Protein AF-A0A353QV96-F1 (afdb_monomer)

Sequence (271 aa):
MVYSSGRTLKQVLPLIEDRTIVMPDFYVGNNGIDMYKNVGGKLEETKSWSDKLAEKFHKDKVRNFMADIAKSNMFDNQEYQKIAKTTTIPEGQQEFRGSKITEYEVNGSPLNIYFMMAPGLFEKTKPVIEEKLKENNIEAEVKFQNYNKKSLEIETLNKYFSPQIAQDMSNHALPRLNKDGSIDIAIITAKTDKGTATEYIRKELGIDKKEVFAAGDAENDLSHTNKGYLFGLMANATEGLKKSLGKLIHSPNIFHPSKPGVDGIYEIIEP

Mean predicted aligned error: 5.0 Å

Secondary structure (DSSP, 8-state):
-EEE-SS-HHHHHHHHSSTTSPPPSEEEEGGGTEEEEEETTEEEE-HHHHHHHHTT--HHHHHHHHHHHHHTSBPPHHHHHHHTTS----GGGGGGTTBSEEE--SS--TTEEEEEE-TTHHHHHHHHHHHHHHHTT--EEEEEEEEPGGGGSHHHHTTTS-HHHHHHHHHHHGGG--TTS-EEEEEEEES--HHHHHHHHHHHTT--GGG-EEEE-SGGGGGGGGGT-EEEE-TT--HHHHHHHGGGGGSTTEE--SS-HHHHHHHHH--

Nearest PDB structures (foldseek):
  1tj5-assembly1_A  TM=6.898E-01  e=3.216E-12  Synechocystis sp. PCC 6803
  1nf2-assembly1_A  TM=5.600E-01  e=9.039E-07  Thermotoga maritima
  1kyt-assembly1_A  TM=5.662E-01  e=9.395E-06  Thermoplasma acidophilum
  3fzq-assembly2_B  TM=4.631E-01  e=4.854E-06  Clostridioides difficile 630
  3mpo-assembly2_B  TM=5.036E-01  e=1.931E-05  Levilactobacillus brevis ATCC 367

pLDDT: mean 91.43, std 8.0, range [56.88, 98.38]

Foldseek 3Di:
DEAADLADCVVCVVVCVPVVHDDDQKYQYNFRQWIFGDDPNDTHTPVVSLVVLCVQAPPVLLLVVVLVVQVVAFDDPVLLVVLVVLADDDPVFVSNRRGQKGWDDDPDRSFKTKIWGAPPVVVVCVVVSVVSCVVVSHQKDKDKDKAAQVCLPLVNVVVPDPSVSSSNSNSVNVSRADPRNIIMMIMIGRDDGSLRNVVVVCVVVVHDQARDEEEDQEPSSLSNVVNVHQYEHFQNHDPHNVVVCPVVCPPPSYHYAPHGDPVSVCVVVPD

Solvent-accessible surface area (backbone atoms only — not comparable to full-atom values): 14860 Å² total; per-residue (Å²): 100,72,47,76,36,73,49,48,63,84,76,42,46,71,60,46,70,39,83,88,40,81,79,46,51,28,42,29,17,53,35,24,68,41,47,24,37,47,58,96,90,39,79,41,76,40,59,74,58,50,53,60,47,43,76,38,23,53,53,68,61,54,51,52,55,49,33,54,56,17,66,77,37,54,49,52,74,74,59,33,65,70,43,63,81,58,50,88,75,57,87,94,47,60,67,29,66,61,27,43,30,34,79,53,78,87,84,74,55,75,52,51,49,36,30,44,29,24,72,80,46,58,80,70,42,50,63,55,52,55,47,52,32,57,78,68,67,36,47,59,41,82,46,76,47,77,41,51,39,68,65,55,34,56,77,55,28,45,77,81,37,56,66,69,56,21,52,51,52,37,38,66,42,61,83,20,42,33,98,84,46,22,36,42,32,43,37,44,28,42,61,64,32,37,27,58,43,51,52,49,53,35,58,78,69,70,55,57,53,85,77,37,77,47,76,39,41,46,59,72,46,55,46,37,61,79,70,60,31,34,29,37,45,28,52,70,37,37,69,65,29,55,59,71,42,50,77,54,61,77,35,95,49,42,42,75,34,90,36,45,68,70,60,16,52,46,48,66,78,63,111

Radius of gyration: 21.18 Å; Cα contacts (8 Å, |Δi|>4): 448; chains: 1; bounding box: 50×41×61 Å

Structure (mmCIF, N/CA/C/O backbone):
data_AF-A0A353QV96-F1
#
_entry.id   AF-A0A353QV96-F1
#
loop_
_atom_site.group_PDB
_atom_site.id
_atom_site.type_symbol
_atom_site.label_atom_id
_atom_site.label_alt_id
_atom_site.label_comp_id
_atom_site.label_asym_id
_atom_site.label_entity_id
_atom_site.label_seq_id
_atom_site.pdbx_PDB_ins_code
_atom_site.Cartn_x
_atom_site.Cartn_y
_atom_site.Cartn_z
_atom_site.occupancy
_atom_site.B_iso_or_equiv
_atom_site.auth_seq_id
_atom_site.auth_comp_id
_atom_site.auth_asym_id
_atom_site.auth_atom_id
_atom_site.pdbx_PDB_model_num
ATOM 1 N N . MET A 1 1 ? -18.399 -2.874 13.073 1.00 93.62 1 MET A N 1
ATOM 2 C CA . MET A 1 1 ? -17.148 -3.662 13.063 1.00 93.62 1 MET A CA 1
ATOM 3 C C . MET A 1 1 ? -16.350 -3.367 11.798 1.00 93.62 1 MET A C 1
ATOM 5 O O . MET A 1 1 ? -16.924 -3.364 10.714 1.00 93.62 1 MET A O 1
ATOM 9 N N . VAL A 1 2 ? -15.041 -3.121 11.921 1.00 97.19 2 VAL A N 1
ATOM 10 C CA . VAL A 1 2 ? -14.145 -2.869 10.778 1.00 97.19 2 VAL A CA 1
ATOM 11 C C . VAL A 1 2 ? -13.015 -3.890 10.784 1.00 97.19 2 VAL A C 1
ATOM 13 O O . VAL A 1 2 ? -12.353 -4.059 11.804 1.00 97.19 2 VAL A O 1
ATOM 16 N N . TYR A 1 3 ? -12.766 -4.541 9.650 1.00 96.62 3 TYR A N 1
ATOM 17 C CA . TYR A 1 3 ? -11.565 -5.355 9.449 1.00 96.62 3 TYR A CA 1
ATOM 18 C C . TYR A 1 3 ? -10.523 -4.535 8.695 1.00 96.62 3 TYR A C 1
ATOM 20 O O . TYR A 1 3 ? -10.826 -3.992 7.638 1.00 96.62 3 TYR A O 1
ATOM 28 N N . SER A 1 4 ? -9.300 -4.440 9.223 1.00 96.44 4 SER A N 1
ATOM 29 C CA . SER A 1 4 ? -8.231 -3.615 8.647 1.00 96.44 4 SER A CA 1
ATOM 30 C C . SER A 1 4 ? -6.966 -4.435 8.413 1.00 96.44 4 SER A C 1
ATOM 32 O O . SER A 1 4 ? -6.370 -4.972 9.345 1.00 96.44 4 SER A O 1
ATOM 34 N N . SER A 1 5 ? -6.548 -4.572 7.154 1.00 94.25 5 SER A N 1
ATOM 35 C CA . SER A 1 5 ? -5.515 -5.526 6.746 1.00 94.25 5 SER A CA 1
ATOM 36 C C . SER A 1 5 ? -4.542 -4.953 5.718 1.00 94.25 5 SER A C 1
ATOM 38 O O . SER A 1 5 ? -4.861 -4.055 4.942 1.00 94.25 5 SER A O 1
ATOM 40 N N . GLY A 1 6 ? -3.335 -5.520 5.689 1.00 91.44 6 GLY A N 1
ATOM 41 C CA . GLY A 1 6 ? -2.390 -5.320 4.588 1.00 91.44 6 GLY A CA 1
ATOM 42 C C . GLY A 1 6 ? -2.710 -6.157 3.347 1.00 91.44 6 GLY A C 1
ATOM 43 O O . GLY A 1 6 ? -2.056 -5.986 2.326 1.00 91.44 6 GLY A O 1
ATOM 44 N N . ARG A 1 7 ? -3.683 -7.072 3.435 1.00 91.38 7 ARG A N 1
ATOM 45 C CA . ARG A 1 7 ? -4.126 -7.920 2.323 1.00 91.38 7 ARG A CA 1
ATOM 46 C C . ARG A 1 7 ? -5.089 -7.168 1.400 1.00 91.38 7 ARG A C 1
ATOM 48 O O . ARG A 1 7 ? -5.720 -6.196 1.806 1.00 91.38 7 ARG A O 1
ATOM 55 N N . THR A 1 8 ? -5.213 -7.661 0.174 1.00 90.81 8 THR A N 1
ATOM 56 C CA . THR A 1 8 ? -6.249 -7.247 -0.784 1.00 90.81 8 THR A CA 1
ATOM 57 C C . THR A 1 8 ? -7.592 -7.896 -0.446 1.00 90.81 8 THR A C 1
ATOM 59 O O . THR A 1 8 ? -7.632 -8.966 0.173 1.00 90.81 8 THR A O 1
ATOM 62 N N . LEU A 1 9 ? -8.693 -7.330 -0.955 1.00 91.62 9 LEU A N 1
ATOM 63 C CA . LEU A 1 9 ? -10.017 -7.949 -0.838 1.00 91.62 9 LEU A CA 1
ATOM 64 C C . LEU A 1 9 ? -10.033 -9.374 -1.419 1.00 91.62 9 LEU A C 1
ATOM 66 O O . LEU A 1 9 ? -10.543 -10.286 -0.778 1.00 91.62 9 LEU A O 1
ATOM 70 N N . LYS A 1 10 ? -9.389 -9.605 -2.573 1.00 88.50 10 LYS A N 1
ATOM 71 C CA . LYS A 1 10 ? -9.288 -10.934 -3.210 1.00 88.50 10 LYS A CA 1
ATOM 72 C C . LYS A 1 10 ? -8.658 -11.993 -2.296 1.00 88.50 10 LYS A C 1
ATOM 74 O O . LYS A 1 10 ? -9.063 -13.148 -2.335 1.00 88.50 10 LYS A O 1
ATOM 79 N N . GLN A 1 11 ? -7.665 -11.617 -1.491 1.00 88.06 11 GLN A N 1
ATOM 80 C CA . GLN A 1 11 ? -6.991 -12.538 -0.567 1.00 88.06 11 GLN A CA 1
ATOM 81 C C . GLN A 1 11 ? -7.815 -12.838 0.688 1.00 88.06 11 GLN A C 1
ATOM 83 O O . GLN A 1 11 ? -7.593 -13.863 1.327 1.00 88.06 11 GLN A O 1
ATOM 88 N N . VAL A 1 12 ? -8.709 -11.929 1.077 1.00 90.62 12 VAL A N 1
ATOM 89 C CA . VAL A 1 12 ? -9.479 -12.033 2.321 1.00 90.62 12 VAL A CA 1
ATOM 90 C C . VAL A 1 12 ? -10.891 -12.565 2.088 1.00 90.62 12 VAL A C 1
ATOM 92 O O . VAL A 1 12 ? -11.403 -13.256 2.961 1.00 90.62 12 VAL A O 1
ATOM 95 N N . LEU A 1 13 ? -11.487 -12.326 0.917 1.00 90.44 13 LEU A N 1
ATOM 96 C CA . LEU A 1 13 ? -12.821 -12.812 0.543 1.00 90.44 13 LEU A CA 1
ATOM 97 C C . LEU A 1 13 ? -13.037 -14.298 0.880 1.00 90.44 13 LEU A C 1
ATOM 99 O O . LEU A 1 13 ? -13.976 -14.570 1.621 1.00 90.44 13 LEU A O 1
ATOM 103 N N . PRO A 1 14 ? -12.152 -15.243 0.489 1.00 89.31 14 PRO A N 1
ATOM 104 C CA . PRO A 1 14 ? -12.353 -16.659 0.812 1.00 89.31 14 PRO A CA 1
ATOM 105 C C . PRO A 1 14 ? -12.378 -16.966 2.316 1.00 89.31 14 PRO A C 1
ATOM 107 O O . PRO A 1 14 ? -12.966 -17.958 2.723 1.00 89.31 14 PRO A O 1
ATOM 110 N N . LEU A 1 15 ? -11.727 -16.134 3.139 1.00 88.31 15 LEU A N 1
ATOM 111 C CA . LEU A 1 15 ? -11.697 -16.292 4.596 1.00 88.31 15 LEU A CA 1
ATOM 112 C C . LEU A 1 15 ? -12.967 -15.743 5.250 1.00 88.31 15 LEU A C 1
ATOM 114 O O . LEU A 1 15 ? -13.403 -16.280 6.256 1.00 88.31 15 LEU A O 1
ATOM 118 N N . ILE A 1 16 ? -13.543 -14.669 4.703 1.00 86.88 16 ILE A N 1
ATOM 119 C CA . ILE A 1 16 ? -14.782 -14.071 5.224 1.00 86.88 16 ILE A CA 1
ATOM 120 C C . ILE A 1 16 ? -16.017 -14.841 4.727 1.00 86.88 16 ILE A C 1
ATOM 122 O O . ILE A 1 16 ? -17.026 -14.910 5.422 1.00 86.88 16 ILE A O 1
ATOM 126 N N . GLU A 1 17 ? -15.959 -15.418 3.525 1.00 84.19 17 GLU A N 1
ATOM 127 C CA . GLU A 1 17 ? -17.037 -16.252 2.977 1.00 84.19 17 GLU A CA 1
ATOM 128 C C . GLU A 1 17 ? -17.151 -17.614 3.681 1.00 84.19 17 GLU A C 1
ATOM 130 O O . GLU A 1 17 ? -18.216 -18.242 3.646 1.00 84.19 17 GLU A O 1
ATOM 135 N N . ASP A 1 18 ? -16.090 -18.048 4.368 1.00 81.94 18 ASP A N 1
ATOM 136 C CA . ASP A 1 18 ? -16.181 -19.092 5.381 1.00 81.94 18 ASP A CA 1
ATOM 137 C C . ASP A 1 18 ? -17.067 -18.571 6.526 1.00 81.94 18 ASP A C 1
ATOM 139 O O . ASP A 1 18 ? -16.682 -17.697 7.303 1.00 81.94 18 ASP A O 1
ATOM 143 N N . ARG A 1 19 ? -18.298 -19.097 6.612 1.00 74.44 19 ARG A N 1
ATOM 144 C CA . ARG A 1 19 ? -19.380 -18.637 7.513 1.00 74.44 19 ARG A CA 1
ATOM 145 C C . ARG A 1 19 ? -19.059 -18.738 9.011 1.00 74.44 19 ARG A C 1
ATOM 147 O O . ARG A 1 19 ? -19.930 -18.486 9.841 1.00 74.44 19 ARG A O 1
ATOM 154 N N . THR A 1 20 ? -17.845 -19.137 9.361 1.00 84.25 20 THR A N 1
ATOM 155 C CA . THR A 1 20 ? -17.300 -19.089 10.716 1.00 84.25 20 THR A CA 1
ATOM 156 C C . THR A 1 20 ? -16.882 -17.676 11.135 1.00 84.25 20 THR A C 1
ATOM 158 O O . THR A 1 20 ? -16.781 -17.414 12.333 1.00 84.25 20 THR A O 1
ATOM 161 N N . ILE A 1 21 ? -16.689 -16.752 10.184 1.00 85.19 21 ILE A N 1
ATOM 162 C CA . ILE A 1 21 ? -16.315 -15.358 10.447 1.00 85.19 21 ILE A CA 1
ATOM 163 C C . ILE A 1 21 ? -17.495 -14.426 10.149 1.00 85.19 21 ILE A C 1
ATOM 165 O O . ILE A 1 21 ? -18.172 -14.532 9.128 1.00 85.19 21 ILE A O 1
ATOM 169 N N . VAL A 1 22 ? -17.744 -13.478 11.053 1.00 89.25 22 VAL A N 1
ATOM 170 C CA . VAL A 1 22 ? -18.783 -12.460 10.865 1.00 89.25 22 VAL A CA 1
ATOM 171 C C . VAL A 1 22 ? -18.339 -11.468 9.786 1.00 89.25 22 VAL A C 1
ATOM 173 O O . VAL A 1 22 ? -17.248 -10.905 9.852 1.00 89.25 22 VAL A O 1
ATOM 176 N N . MET A 1 23 ? -19.201 -11.207 8.802 1.00 92.88 23 MET A N 1
ATOM 177 C CA . MET A 1 23 ? -18.950 -10.184 7.784 1.00 92.88 23 MET A CA 1
ATOM 178 C C . MET A 1 23 ? -18.810 -8.801 8.452 1.00 92.88 23 MET A C 1
ATOM 180 O O . MET A 1 23 ? -19.709 -8.403 9.197 1.00 92.88 23 MET A O 1
ATOM 184 N N . PRO A 1 24 ? -17.728 -8.039 8.207 1.00 95.88 24 PRO A N 1
ATOM 185 C CA . PRO A 1 24 ? -17.579 -6.713 8.794 1.00 95.88 24 PRO A CA 1
ATOM 186 C C . PRO A 1 24 ? -18.521 -5.699 8.132 1.00 95.88 24 PRO A C 1
ATOM 188 O O . PRO A 1 24 ? -18.971 -5.901 7.006 1.00 95.88 24 PRO A O 1
ATOM 191 N N . ASP A 1 25 ? -18.778 -4.570 8.796 1.00 97.81 25 ASP A N 1
ATOM 192 C CA . ASP A 1 25 ? -19.492 -3.437 8.184 1.00 97.81 25 ASP A CA 1
ATOM 193 C C . ASP A 1 25 ? -18.601 -2.707 7.174 1.00 97.81 25 ASP A C 1
ATOM 195 O O . ASP A 1 25 ? -19.077 -2.186 6.166 1.00 97.81 25 ASP A O 1
ATOM 199 N N . PHE A 1 26 ? -17.292 -2.688 7.444 1.00 98.31 26 PHE A N 1
ATOM 200 C CA . PHE A 1 26 ? -16.278 -2.150 6.548 1.00 98.31 26 PHE A CA 1
ATOM 201 C C . PHE A 1 26 ? -15.046 -3.049 6.499 1.00 98.31 26 PHE A C 1
ATOM 203 O O . PHE A 1 26 ? -14.593 -3.574 7.519 1.00 98.31 26 PHE A O 1
ATOM 210 N N . TYR A 1 27 ? -14.448 -3.147 5.320 1.00 97.88 27 TYR A N 1
ATOM 211 C CA . TYR A 1 27 ? -13.137 -3.747 5.125 1.00 97.88 27 TYR A CA 1
ATOM 212 C C . TYR A 1 27 ? -12.165 -2.696 4.590 1.00 97.88 27 TYR A C 1
ATOM 214 O O . TYR A 1 27 ? -12.431 -2.040 3.586 1.00 97.88 27 TYR A O 1
ATOM 222 N N . VAL A 1 28 ? -11.036 -2.541 5.270 1.00 97.75 28 VAL A N 1
ATOM 223 C CA . VAL A 1 28 ? -9.919 -1.689 4.873 1.00 97.75 28 VAL A CA 1
ATOM 224 C C . VAL A 1 28 ? -8.785 -2.599 4.407 1.00 97.75 28 VAL A C 1
ATOM 226 O O . VAL A 1 28 ? -8.215 -3.352 5.200 1.00 97.75 28 VAL A O 1
ATOM 229 N N . GLY A 1 29 ? -8.482 -2.550 3.113 1.00 94.94 29 GLY A N 1
ATOM 230 C CA . GLY A 1 29 ? -7.471 -3.379 2.459 1.00 94.94 29 GLY A CA 1
ATOM 231 C C . GLY A 1 29 ? -6.188 -2.611 2.153 1.00 94.94 29 GLY A C 1
ATOM 232 O O . GLY A 1 29 ? -6.134 -1.382 2.254 1.00 94.94 29 GLY A O 1
ATOM 233 N N . ASN A 1 30 ? -5.139 -3.342 1.770 1.00 92.44 30 ASN A N 1
ATOM 234 C CA . ASN A 1 30 ? -3.873 -2.778 1.292 1.00 92.44 30 ASN A CA 1
ATOM 235 C C . ASN A 1 30 ? -3.299 -1.679 2.212 1.00 92.44 30 ASN A C 1
ATOM 237 O O . ASN A 1 30 ? -2.786 -0.662 1.753 1.00 92.44 30 ASN A O 1
ATOM 241 N N . ASN A 1 31 ? -3.382 -1.888 3.531 1.00 93.25 31 ASN A N 1
ATOM 242 C CA . ASN A 1 31 ? -2.938 -0.944 4.564 1.00 93.25 31 ASN A CA 1
ATOM 243 C C . ASN A 1 31 ? -3.617 0.437 4.499 1.00 93.25 31 ASN A C 1
ATOM 245 O O . ASN A 1 31 ? -2.987 1.436 4.827 1.00 93.25 31 ASN A O 1
ATOM 249 N N . GLY A 1 32 ? -4.891 0.506 4.114 1.00 95.38 32 GLY A N 1
ATOM 250 C CA . GLY A 1 32 ? -5.644 1.762 4.090 1.00 95.38 32 GLY A CA 1
ATOM 251 C C . GLY A 1 32 ? -5.862 2.347 2.703 1.00 95.38 32 GLY A C 1
ATOM 252 O O . GLY A 1 32 ? -6.534 3.368 2.599 1.00 95.38 32 GLY A O 1
ATOM 253 N N . ILE A 1 33 ? -5.314 1.737 1.651 1.00 94.94 33 ILE A N 1
ATOM 254 C CA . ILE A 1 33 ? -5.525 2.193 0.271 1.00 94.94 33 ILE A CA 1
ATOM 255 C C . ILE A 1 33 ? -6.957 1.897 -0.163 1.00 94.94 33 ILE A C 1
ATOM 257 O O . ILE A 1 33 ? -7.666 2.808 -0.582 1.00 94.94 33 ILE A O 1
ATOM 261 N N . ASP A 1 34 ? -7.401 0.654 0.022 1.00 94.94 34 ASP A N 1
ATOM 262 C CA . ASP A 1 34 ? -8.736 0.242 -0.396 1.00 94.94 34 ASP A CA 1
ATOM 263 C C . ASP A 1 34 ? -9.702 0.285 0.781 1.00 94.94 34 ASP A C 1
ATOM 265 O O . ASP A 1 34 ? -9.360 -0.074 1.913 1.00 94.94 34 ASP A O 1
ATOM 269 N N . MET A 1 35 ? -10.942 0.664 0.497 1.00 97.44 35 MET A N 1
ATOM 270 C CA . MET A 1 35 ? -12.020 0.644 1.470 1.00 97.44 35 MET A CA 1
ATOM 271 C C . MET A 1 35 ? -13.275 0.090 0.826 1.00 97.44 35 MET A C 1
ATOM 273 O O . MET A 1 35 ? -13.652 0.499 -0.269 1.00 97.44 35 MET A O 1
ATOM 277 N N . TYR A 1 36 ? -13.934 -0.806 1.546 1.00 97.38 36 TYR A N 1
ATOM 278 C CA . TYR A 1 36 ? -15.177 -1.420 1.130 1.00 97.38 36 TYR A CA 1
ATOM 279 C C . TYR A 1 36 ? -16.194 -1.329 2.256 1.00 97.38 36 TYR A C 1
ATOM 281 O O . TYR A 1 36 ? -15.845 -1.498 3.428 1.00 97.38 36 TYR A O 1
ATOM 289 N N . LYS A 1 37 ? -17.449 -1.090 1.898 1.00 97.94 37 LYS A N 1
ATOM 290 C CA . LYS A 1 37 ? -18.596 -1.078 2.798 1.00 97.94 37 LYS A CA 1
ATOM 291 C C . LYS A 1 37 ? -19.462 -2.299 2.527 1.00 97.94 37 LYS A C 1
ATOM 293 O O . LYS A 1 37 ? -19.696 -2.660 1.378 1.00 97.94 37 LYS A O 1
ATOM 298 N N . ASN A 1 38 ? -19.957 -2.922 3.583 1.00 96.75 38 ASN A N 1
ATOM 299 C CA . ASN A 1 38 ? -20.924 -3.998 3.476 1.00 96.75 38 ASN A CA 1
ATOM 300 C C . ASN A 1 38 ? -22.314 -3.435 3.156 1.00 96.75 38 ASN A C 1
ATOM 302 O O . ASN A 1 38 ? -22.894 -2.679 3.939 1.00 96.75 38 ASN A O 1
ATOM 306 N N . VAL A 1 39 ? -22.844 -3.819 1.999 1.00 96.69 39 VAL A N 1
ATOM 307 C CA . VAL A 1 39 ? -24.189 -3.496 1.530 1.00 96.69 39 VAL A CA 1
ATOM 308 C C . VAL A 1 39 ? -24.913 -4.815 1.281 1.00 96.69 39 VAL A C 1
ATOM 310 O O . VAL A 1 39 ? -24.644 -5.523 0.315 1.00 96.69 39 VAL A O 1
ATOM 313 N N . GLY A 1 40 ? -25.810 -5.190 2.197 1.00 93.44 40 GLY A N 1
ATOM 314 C CA . GLY A 1 40 ? -26.614 -6.409 2.056 1.00 93.44 40 GLY A CA 1
ATOM 315 C C . GLY A 1 40 ? -25.807 -7.715 2.067 1.00 93.44 40 GLY A C 1
ATOM 316 O O . GLY A 1 40 ? -26.186 -8.665 1.389 1.00 93.44 40 GLY A O 1
ATOM 317 N N . GLY A 1 41 ? -24.695 -7.771 2.806 1.00 91.75 41 GLY A N 1
ATOM 318 C CA . GLY A 1 41 ? -23.822 -8.947 2.897 1.00 91.75 41 GLY A CA 1
ATOM 319 C C . GLY A 1 41 ? -22.712 -8.991 1.846 1.00 91.75 41 GLY A C 1
ATOM 320 O O . GLY A 1 41 ? -21.974 -9.972 1.789 1.00 91.75 41 GLY A O 1
ATOM 321 N N . LYS A 1 42 ? -22.575 -7.947 1.021 1.00 93.38 42 LYS A N 1
ATOM 322 C CA . LYS A 1 42 ? -21.543 -7.836 -0.011 1.00 93.38 42 LYS A CA 1
ATOM 323 C C . LYS A 1 42 ? -20.658 -6.623 0.249 1.00 93.38 42 LYS A C 1
ATOM 325 O O . LYS A 1 42 ? -21.159 -5.537 0.513 1.00 93.38 42 LYS A O 1
ATOM 330 N N . LEU A 1 43 ? -19.343 -6.803 0.146 1.00 95.56 43 LEU A N 1
ATOM 331 C CA . LEU A 1 43 ? -18.378 -5.710 0.241 1.00 95.56 43 LEU A CA 1
ATOM 332 C C . LEU A 1 43 ? -18.297 -4.965 -1.099 1.00 95.56 43 LEU A C 1
ATOM 334 O O . LEU A 1 43 ? -17.854 -5.524 -2.103 1.00 95.56 43 LEU A O 1
ATOM 338 N N . GLU A 1 44 ? -18.728 -3.708 -1.101 1.00 95.94 44 GLU A N 1
ATOM 339 C CA . GLU A 1 44 ? -18.702 -2.799 -2.248 1.00 95.94 44 GLU A CA 1
ATOM 340 C C . GLU A 1 44 ? -17.692 -1.676 -2.012 1.00 95.94 44 GLU A C 1
ATOM 342 O O . GLU A 1 44 ? -17.536 -1.209 -0.888 1.00 95.94 44 GLU A O 1
ATOM 347 N N . GLU A 1 45 ? -16.979 -1.251 -3.054 1.00 95.50 45 GLU A N 1
ATOM 348 C CA . GLU A 1 45 ? -15.932 -0.231 -2.937 1.00 95.50 45 GLU A CA 1
ATOM 349 C C . GLU A 1 45 ? -16.500 1.130 -2.503 1.00 95.50 45 GLU A C 1
ATOM 351 O O . GLU A 1 45 ? -17.471 1.643 -3.065 1.00 95.50 45 GLU A O 1
ATOM 356 N N . THR A 1 46 ? -15.860 1.750 -1.513 1.00 96.50 46 THR A N 1
ATOM 357 C CA . THR A 1 46 ? -16.217 3.079 -1.016 1.00 96.50 46 THR A CA 1
ATOM 358 C C . 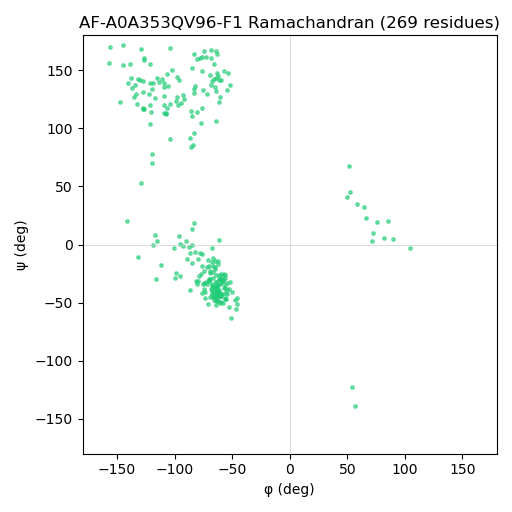THR A 1 46 ? -15.559 4.148 -1.886 1.00 96.50 46 THR A C 1
ATOM 360 O O . THR A 1 46 ? -14.490 4.664 -1.560 1.00 96.50 46 THR A O 1
ATOM 363 N N . LYS A 1 47 ? -16.217 4.523 -2.987 1.00 95.00 47 LYS A N 1
ATOM 364 C CA . LYS A 1 47 ? -15.675 5.492 -3.956 1.00 95.00 47 LYS A CA 1
ATOM 365 C C . LYS A 1 47 ? -15.294 6.852 -3.347 1.00 95.00 47 LYS A C 1
ATOM 367 O O . LYS A 1 47 ? -14.299 7.453 -3.735 1.00 95.00 47 LYS A O 1
ATOM 372 N N . SER A 1 48 ? -16.030 7.331 -2.345 1.00 96.50 48 SER A N 1
ATOM 373 C CA . SER A 1 48 ? -15.697 8.595 -1.669 1.00 96.50 48 SER A CA 1
ATOM 374 C C . SER A 1 48 ? -14.323 8.565 -0.986 1.00 96.50 48 SER A C 1
ATOM 376 O O . SER A 1 48 ? -13.656 9.595 -0.890 1.00 96.50 48 SER A O 1
ATOM 378 N N . TRP A 1 49 ? -13.870 7.390 -0.536 1.00 96.62 49 TRP A N 1
ATOM 379 C CA . TRP A 1 49 ? -12.534 7.211 0.021 1.00 96.62 49 TRP A CA 1
ATOM 380 C C . TRP A 1 49 ? -11.458 7.246 -1.067 1.00 96.62 49 TRP A C 1
ATOM 382 O O . TRP A 1 49 ? -10.459 7.951 -0.913 1.00 96.62 49 TRP A O 1
ATOM 392 N N . SER A 1 50 ? -11.671 6.536 -2.179 1.00 94.81 50 SER A N 1
ATOM 393 C CA . SER A 1 50 ? -10.718 6.537 -3.290 1.00 94.81 50 SER A CA 1
ATOM 394 C C . SER A 1 50 ? -10.584 7.919 -3.925 1.00 94.81 50 SER A C 1
ATOM 396 O O . SER A 1 50 ? -9.467 8.365 -4.179 1.00 94.81 50 SER A O 1
ATOM 398 N N . ASP A 1 51 ? -11.703 8.626 -4.108 1.00 95.31 51 ASP A N 1
ATOM 399 C CA . ASP A 1 51 ? -11.730 9.981 -4.661 1.00 95.31 51 ASP A CA 1
ATOM 400 C C . ASP A 1 51 ? -10.933 10.940 -3.763 1.00 95.31 51 ASP A C 1
ATOM 402 O O . ASP A 1 51 ? -10.067 11.671 -4.244 1.00 95.31 51 ASP A O 1
ATOM 406 N N . LYS A 1 52 ? -11.124 10.851 -2.440 1.00 95.94 52 LYS A N 1
ATOM 407 C CA . LYS A 1 52 ? -10.366 11.637 -1.459 1.00 95.94 52 LYS A CA 1
ATOM 408 C C . LYS A 1 52 ? -8.857 11.394 -1.539 1.00 95.94 52 LYS A C 1
ATOM 410 O O . LYS A 1 52 ? -8.078 12.337 -1.418 1.00 95.94 52 LYS A O 1
ATOM 415 N N . LEU A 1 53 ? -8.419 10.145 -1.699 1.00 96.44 53 LEU A N 1
ATOM 416 C CA . LEU A 1 53 ? -6.992 9.849 -1.856 1.00 96.44 53 LEU A CA 1
ATOM 417 C C . LEU A 1 53 ? -6.457 10.373 -3.202 1.00 96.44 53 LEU A C 1
ATOM 419 O O . LEU A 1 53 ? -5.354 10.922 -3.254 1.00 96.44 53 LEU A O 1
ATOM 423 N N . ALA A 1 54 ? -7.252 10.279 -4.270 1.00 95.12 54 ALA A N 1
ATOM 424 C CA . ALA A 1 54 ? -6.896 10.762 -5.603 1.00 95.12 54 ALA A CA 1
ATOM 425 C C . ALA A 1 54 ? -6.760 12.298 -5.690 1.00 95.12 54 ALA A C 1
ATOM 427 O O . ALA A 1 54 ? -6.011 12.798 -6.530 1.00 95.12 54 ALA A O 1
ATOM 428 N N . GLU A 1 55 ? -7.396 13.062 -4.790 1.00 95.00 55 GLU A N 1
ATOM 429 C CA . GLU A 1 55 ? -7.202 14.522 -4.691 1.00 95.00 55 GLU A CA 1
ATOM 430 C C . GLU A 1 55 ? -5.738 14.917 -4.449 1.00 95.00 55 GLU A C 1
ATOM 432 O O . GLU A 1 55 ? -5.307 15.993 -4.871 1.00 95.00 55 GLU A O 1
ATOM 437 N N . LYS A 1 56 ? -4.974 14.063 -3.757 1.00 95.56 56 LYS A N 1
ATOM 438 C CA . LYS A 1 56 ? -3.557 14.290 -3.426 1.00 95.56 56 LYS A CA 1
ATOM 439 C C . LYS A 1 56 ? -2.606 13.340 -4.145 1.00 95.56 56 LYS A C 1
ATOM 441 O O . LYS A 1 56 ? -1.410 13.623 -4.232 1.00 95.56 56 LYS A O 1
ATOM 446 N N . PHE A 1 57 ? -3.126 12.237 -4.677 1.00 96.31 57 PHE A N 1
ATOM 447 C CA . PHE A 1 57 ? -2.376 11.265 -5.455 1.00 96.31 57 PHE A CA 1
ATOM 448 C C . PHE A 1 57 ? -2.685 11.401 -6.949 1.00 96.31 57 PHE A C 1
ATOM 450 O O . PHE A 1 57 ? -3.598 10.785 -7.493 1.00 96.31 57 PHE A O 1
ATOM 457 N N . HIS A 1 58 ? -1.896 12.223 -7.637 1.00 94.12 58 HIS A N 1
ATOM 458 C CA . HIS A 1 58 ? -2.063 12.469 -9.068 1.00 94.12 58 HIS A CA 1
ATOM 459 C C . HIS A 1 58 ? -1.328 11.416 -9.910 1.00 94.12 58 HIS A C 1
ATOM 461 O O . HIS A 1 58 ? -0.202 11.654 -10.354 1.00 94.12 58 HIS A O 1
ATOM 467 N N . LYS A 1 59 ? -1.975 10.266 -10.142 1.00 93.00 59 LYS A N 1
ATOM 468 C CA . LYS A 1 59 ? -1.417 9.115 -10.878 1.00 93.00 59 LYS A CA 1
ATOM 469 C C . LYS A 1 59 ? -0.743 9.503 -12.202 1.00 93.00 59 LYS A C 1
ATOM 471 O O . LYS A 1 59 ? 0.409 9.141 -12.431 1.00 93.00 59 LYS A O 1
ATOM 476 N N . ASP A 1 60 ? -1.400 10.321 -13.021 1.00 93.25 60 ASP A N 1
ATOM 477 C CA . ASP A 1 60 ? -0.860 10.739 -14.323 1.00 93.25 60 ASP A CA 1
ATOM 478 C C . ASP A 1 60 ? 0.422 11.567 -14.189 1.00 93.25 60 ASP A C 1
ATOM 480 O O . ASP A 1 60 ? 1.364 11.395 -14.958 1.00 93.25 60 ASP A O 1
ATOM 484 N N . LYS A 1 61 ? 0.510 12.437 -13.174 1.00 95.75 61 LYS A N 1
ATOM 485 C CA . LYS A 1 61 ? 1.739 13.199 -12.911 1.00 95.75 61 LYS A CA 1
ATOM 486 C C . LYS A 1 61 ? 2.877 12.277 -12.487 1.00 95.75 61 LYS A C 1
ATOM 488 O O . LYS A 1 61 ? 3.998 12.474 -12.951 1.00 95.75 61 LYS A O 1
ATOM 493 N N . VAL A 1 62 ? 2.582 11.276 -11.648 1.00 96.06 62 VAL A N 1
ATOM 494 C CA . VAL A 1 62 ? 3.556 10.246 -11.254 1.00 96.06 62 VAL A CA 1
ATOM 495 C C . VAL A 1 62 ? 4.086 9.524 -12.480 1.00 96.06 62 VAL A C 1
ATOM 497 O O . VAL A 1 62 ? 5.296 9.452 -12.688 1.00 96.06 62 VAL A O 1
ATOM 500 N N . ARG A 1 63 ? 3.182 9.052 -13.335 1.00 94.88 63 ARG A N 1
ATOM 501 C CA . ARG A 1 63 ? 3.550 8.363 -14.565 1.00 94.88 63 ARG A CA 1
ATOM 502 C C . ARG A 1 63 ? 4.380 9.245 -15.500 1.00 94.88 63 ARG A C 1
ATOM 504 O O . ARG A 1 63 ? 5.402 8.785 -16.001 1.00 94.88 63 ARG A O 1
ATOM 511 N N . ASN A 1 64 ? 4.006 10.512 -15.671 1.00 95.00 64 ASN A N 1
ATOM 512 C CA . ASN A 1 64 ? 4.720 11.445 -16.543 1.00 95.00 64 ASN A CA 1
ATOM 513 C C . ASN A 1 64 ? 6.173 11.660 -16.104 1.00 95.00 64 ASN A C 1
ATOM 515 O O . ASN A 1 64 ? 7.083 11.496 -16.917 1.00 95.00 64 ASN A O 1
ATOM 519 N N . PHE A 1 65 ? 6.428 11.968 -14.826 1.00 96.62 65 PHE A N 1
ATOM 520 C CA . PHE A 1 65 ? 7.818 12.146 -14.396 1.00 96.62 65 PHE A CA 1
ATOM 521 C C . PHE A 1 65 ? 8.588 10.819 -14.380 1.00 96.62 65 PHE A C 1
ATOM 523 O O . PHE A 1 65 ? 9.794 10.811 -14.622 1.00 96.62 65 PHE A O 1
ATOM 530 N N . MET A 1 66 ? 7.918 9.687 -14.133 1.00 96.81 66 MET A N 1
ATOM 531 C CA . MET A 1 66 ? 8.557 8.371 -14.218 1.00 96.81 66 MET A CA 1
ATOM 532 C C . MET A 1 66 ? 8.967 8.033 -15.650 1.00 96.81 66 MET A C 1
ATOM 534 O O . MET A 1 66 ? 10.037 7.461 -15.851 1.00 96.81 66 MET A O 1
ATOM 538 N N . ALA A 1 67 ? 8.180 8.440 -16.645 1.00 95.44 67 ALA A N 1
ATOM 539 C CA . ALA A 1 67 ? 8.555 8.336 -18.048 1.00 95.44 67 ALA A CA 1
ATOM 540 C C . ALA A 1 67 ? 9.798 9.183 -18.371 1.00 95.44 67 ALA A C 1
ATOM 542 O O . ALA A 1 67 ? 10.682 8.738 -19.101 1.00 95.44 67 ALA A O 1
ATOM 543 N N . ASP A 1 68 ? 9.929 10.378 -17.793 1.00 96.00 68 ASP A N 1
ATOM 544 C CA . ASP A 1 68 ? 11.125 11.212 -17.978 1.00 96.00 68 ASP A CA 1
ATOM 545 C C . ASP A 1 68 ? 12.377 10.602 -17.328 1.00 96.00 68 ASP A C 1
ATOM 547 O O . ASP A 1 68 ? 13.459 10.592 -17.929 1.00 96.00 68 ASP A O 1
ATOM 551 N N . ILE A 1 69 ? 12.231 9.999 -16.143 1.00 95.88 69 ILE A N 1
ATOM 552 C CA . ILE A 1 69 ? 13.299 9.208 -15.515 1.00 95.88 69 ILE A CA 1
ATOM 553 C C . ILE A 1 69 ? 13.653 8.007 -16.408 1.00 95.88 69 ILE A C 1
ATOM 555 O O . ILE A 1 69 ? 14.834 7.720 -16.621 1.00 95.88 69 ILE A O 1
ATOM 559 N N . ALA A 1 70 ? 12.655 7.329 -16.979 1.00 95.00 70 ALA A N 1
ATOM 560 C CA . ALA A 1 70 ? 12.843 6.179 -17.857 1.00 95.00 70 ALA A CA 1
ATOM 561 C C . ALA A 1 70 ? 13.630 6.529 -19.134 1.00 95.00 70 ALA A C 1
ATOM 563 O O . ALA A 1 70 ? 14.545 5.781 -19.494 1.00 95.00 70 ALA A O 1
ATOM 564 N N . LYS A 1 71 ? 13.357 7.683 -19.763 1.00 93.38 71 LYS A N 1
ATOM 565 C CA . LYS A 1 71 ? 14.091 8.192 -20.944 1.00 93.38 71 LYS A CA 1
ATOM 566 C C . LYS A 1 71 ? 15.578 8.422 -20.678 1.00 93.38 71 LYS A C 1
ATOM 568 O O . LYS A 1 71 ? 16.394 8.296 -21.584 1.00 93.38 71 LYS A O 1
ATOM 573 N N . SER A 1 72 ? 15.939 8.740 -19.437 1.00 93.12 72 SER A N 1
ATOM 574 C CA . SER A 1 72 ? 17.338 8.930 -19.028 1.00 93.12 72 SER A CA 1
ATOM 575 C C . SER A 1 72 ? 18.049 7.610 -18.707 1.00 93.12 72 SER A C 1
ATOM 577 O O . SER A 1 72 ? 19.252 7.593 -18.463 1.00 93.12 72 SER A O 1
ATOM 579 N N . ASN A 1 73 ? 17.316 6.494 -18.702 1.00 93.25 73 ASN A N 1
ATOM 580 C CA . ASN A 1 73 ? 17.792 5.177 -18.295 1.00 93.25 73 ASN A CA 1
ATOM 581 C C . ASN A 1 73 ? 17.465 4.132 -19.364 1.00 93.25 73 ASN A C 1
ATOM 583 O O . ASN A 1 73 ? 16.849 3.109 -19.083 1.00 93.25 73 ASN A O 1
ATOM 587 N N . MET A 1 74 ? 17.858 4.394 -20.607 1.00 91.12 74 MET A N 1
ATOM 588 C CA . MET A 1 74 ? 17.627 3.475 -21.722 1.00 91.12 74 MET A CA 1
ATOM 589 C C . MET A 1 74 ? 18.603 2.295 -21.693 1.00 91.12 74 MET A C 1
ATOM 591 O O . MET A 1 74 ? 19.745 2.418 -21.242 1.00 91.12 74 MET A O 1
ATOM 595 N N . PHE A 1 75 ? 18.156 1.141 -22.184 1.00 88.19 75 PHE A N 1
ATOM 596 C CA . PHE A 1 75 ? 19.074 0.101 -22.639 1.00 88.19 75 PHE A CA 1
ATOM 597 C C . PHE A 1 75 ? 19.863 0.626 -23.839 1.00 88.19 75 PHE A C 1
ATOM 599 O O . PHE A 1 75 ? 19.321 1.359 -24.669 1.00 88.19 75 PHE A O 1
ATOM 606 N N . ASP A 1 76 ? 21.139 0.258 -23.943 1.00 88.38 76 ASP A N 1
ATOM 607 C CA . ASP A 1 76 ? 21.878 0.550 -25.169 1.00 88.38 76 ASP A CA 1
ATOM 608 C C . ASP A 1 76 ? 21.337 -0.284 -26.348 1.00 88.38 76 ASP A C 1
ATOM 610 O O . ASP A 1 76 ? 20.561 -1.225 -26.174 1.00 88.38 76 ASP A O 1
ATOM 614 N N . ASN A 1 77 ? 21.737 0.050 -27.578 1.00 81.38 77 ASN A N 1
ATOM 615 C CA . ASN A 1 77 ? 21.225 -0.637 -28.768 1.00 81.38 77 ASN A CA 1
ATOM 616 C C . ASN A 1 77 ? 21.515 -2.149 -28.768 1.00 81.38 77 ASN A C 1
ATOM 618 O O . ASN A 1 77 ? 20.708 -2.918 -29.288 1.00 81.38 77 ASN A O 1
ATOM 622 N N . GLN A 1 78 ? 22.640 -2.597 -28.207 1.00 81.25 78 GLN A N 1
ATOM 623 C CA . GLN A 1 78 ? 22.983 -4.020 -28.169 1.00 81.25 78 GLN A CA 1
ATOM 624 C C . GLN A 1 78 ? 22.173 -4.762 -27.100 1.00 81.25 78 GLN A C 1
ATOM 626 O O . GLN A 1 78 ? 21.703 -5.873 -27.354 1.00 81.25 78 GLN A O 1
ATOM 631 N N . GLU A 1 79 ? 21.995 -4.156 -25.925 1.00 81.94 79 GLU A N 1
ATOM 632 C CA . GLU A 1 79 ? 21.111 -4.628 -24.857 1.00 81.94 79 GLU A CA 1
ATOM 633 C C . GLU A 1 79 ? 19.662 -4.706 -25.361 1.00 81.94 79 GLU A C 1
ATOM 635 O O . GLU A 1 79 ? 19.027 -5.757 -25.263 1.00 81.94 79 GLU A O 1
ATOM 640 N N . TYR A 1 80 ? 19.165 -3.635 -25.988 1.00 78.94 80 TYR A N 1
ATOM 641 C CA . TYR A 1 80 ? 17.788 -3.521 -26.464 1.00 78.94 80 TYR A CA 1
ATOM 642 C C . TYR A 1 80 ? 17.436 -4.568 -27.529 1.00 78.94 80 TYR A C 1
ATOM 644 O O . TYR A 1 80 ? 16.391 -5.210 -27.444 1.00 78.94 80 TYR A O 1
ATOM 652 N N . GLN A 1 81 ? 18.313 -4.814 -28.507 1.00 75.62 81 GLN A N 1
ATOM 653 C CA . GLN A 1 81 ? 18.065 -5.814 -29.558 1.00 75.62 81 GLN A CA 1
ATOM 654 C C . GLN A 1 81 ? 17.959 -7.249 -29.017 1.00 75.62 81 GLN A C 1
ATOM 656 O O . GLN A 1 81 ? 17.287 -8.092 -29.618 1.00 75.62 81 GLN A O 1
ATOM 661 N N . LYS A 1 82 ? 18.591 -7.538 -27.872 1.00 74.69 82 LYS A N 1
ATOM 662 C CA . LYS A 1 82 ? 18.472 -8.840 -27.200 1.00 74.69 82 LYS A CA 1
ATOM 663 C C . LYS A 1 82 ? 17.116 -9.006 -26.511 1.00 74.69 82 LYS A C 1
ATOM 665 O O . LYS A 1 82 ? 16.596 -10.116 -26.491 1.00 74.69 82 LYS A O 1
ATOM 670 N N . ILE A 1 83 ? 16.538 -7.919 -25.996 1.00 73.75 83 ILE A N 1
ATOM 671 C CA . ILE A 1 83 ? 15.305 -7.940 -25.188 1.00 73.75 83 ILE A CA 1
ATOM 672 C C . ILE A 1 83 ? 14.034 -7.599 -25.982 1.00 73.75 83 ILE A C 1
ATOM 674 O O . ILE A 1 83 ? 12.950 -8.037 -25.620 1.00 73.75 83 ILE A O 1
ATOM 678 N N . ALA A 1 84 ? 14.136 -6.867 -27.095 1.00 63.78 84 ALA A N 1
ATOM 679 C CA . ALA A 1 84 ? 12.986 -6.456 -27.908 1.00 63.78 84 ALA A CA 1
ATOM 680 C C . ALA A 1 84 ? 12.250 -7.636 -28.573 1.00 63.78 84 ALA A C 1
ATOM 682 O O . ALA A 1 84 ? 11.134 -7.478 -29.060 1.00 63.78 84 ALA A O 1
ATOM 683 N N . LYS A 1 85 ? 12.863 -8.827 -28.594 1.00 60.59 85 LYS A N 1
ATOM 684 C CA . LYS A 1 85 ? 12.254 -10.064 -29.106 1.00 60.59 85 LYS A CA 1
ATOM 685 C C . LYS A 1 85 ? 11.299 -10.730 -28.113 1.00 60.59 85 LYS A C 1
ATOM 687 O O . LYS A 1 85 ? 10.594 -11.654 -28.503 1.00 60.59 85 LYS A O 1
ATOM 692 N N . THR A 1 86 ? 11.300 -10.306 -26.849 1.00 56.88 86 THR A N 1
ATOM 693 C CA . THR A 1 86 ? 10.587 -10.990 -25.760 1.00 56.88 86 THR A CA 1
ATOM 694 C C . THR A 1 86 ? 9.505 -10.137 -25.104 1.00 56.88 86 THR A C 1
ATOM 696 O O . THR A 1 86 ? 8.848 -10.621 -24.189 1.00 56.88 86 THR A O 1
ATOM 699 N N . THR A 1 87 ? 9.299 -8.890 -25.539 1.00 57.91 87 THR A N 1
ATOM 700 C CA . THR A 1 87 ? 8.364 -7.953 -24.899 1.00 57.91 87 THR A CA 1
ATOM 701 C C . THR A 1 87 ? 7.373 -7.353 -25.895 1.00 57.91 87 THR A C 1
ATOM 703 O O . THR A 1 87 ? 7.732 -6.604 -26.802 1.00 57.91 87 THR A O 1
ATOM 706 N N . THR A 1 88 ? 6.091 -7.650 -25.700 1.00 64.06 88 THR A N 1
ATOM 707 C CA . THR A 1 88 ? 4.986 -6.844 -26.231 1.00 64.06 88 THR A CA 1
ATOM 708 C C . THR A 1 88 ? 4.708 -5.721 -25.248 1.00 64.06 88 THR A C 1
ATOM 710 O O . THR A 1 88 ? 4.295 -5.994 -24.131 1.00 64.06 88 THR A O 1
ATOM 713 N N . ILE A 1 89 ? 4.936 -4.472 -25.653 1.00 65.06 89 ILE A N 1
ATOM 714 C CA . ILE A 1 89 ? 4.639 -3.304 -24.814 1.00 65.06 89 ILE A CA 1
ATOM 715 C C . ILE A 1 89 ? 3.223 -2.828 -25.140 1.00 65.06 89 ILE A C 1
ATOM 717 O O . ILE A 1 89 ? 2.961 -2.552 -26.317 1.00 65.06 89 ILE A O 1
ATOM 721 N N . PRO A 1 90 ? 2.327 -2.700 -24.147 1.00 67.94 90 PRO A N 1
ATOM 722 C CA . PRO A 1 90 ? 0.999 -2.142 -24.362 1.00 67.94 90 PRO A CA 1
ATOM 723 C C . PRO A 1 90 ? 1.054 -0.763 -25.037 1.00 67.94 90 PRO A C 1
ATOM 725 O O . PRO A 1 90 ? 1.968 0.031 -24.811 1.00 67.94 90 PRO A O 1
ATOM 728 N N . GLU A 1 91 ? 0.058 -0.440 -25.863 1.00 65.38 91 GLU A N 1
ATOM 729 C CA . GLU A 1 91 ? -0.049 0.869 -26.533 1.00 65.38 91 GLU A CA 1
ATOM 730 C C . GLU A 1 91 ? -0.001 2.039 -25.533 1.00 65.38 91 GLU A C 1
ATOM 732 O O . GLU A 1 91 ? 0.604 3.073 -25.793 1.00 65.38 91 GLU A O 1
ATOM 737 N N . GLY A 1 92 ? -0.535 1.829 -24.331 1.00 68.81 92 GLY A N 1
ATOM 738 C CA . GLY A 1 92 ? -0.505 2.789 -23.237 1.00 68.81 92 GLY A CA 1
ATOM 739 C C . GLY A 1 92 ? 0.776 2.795 -22.404 1.00 68.81 92 GLY A C 1
ATOM 740 O O . GLY A 1 92 ? 0.683 3.235 -21.274 1.00 68.81 92 GLY A O 1
ATOM 741 N N . GLN A 1 93 ? 1.914 2.266 -22.861 1.00 77.12 93 GLN A N 1
ATOM 742 C CA . GLN A 1 93 ? 3.197 2.291 -22.123 1.00 77.12 93 GLN A CA 1
ATOM 743 C C . GLN A 1 93 ? 4.404 2.521 -23.052 1.00 77.12 93 GLN A C 1
ATOM 745 O O . GLN A 1 93 ? 5.548 2.193 -22.719 1.00 77.12 93 GLN A O 1
ATOM 750 N N . GLN A 1 94 ? 4.171 3.061 -24.252 1.00 82.00 94 GLN A N 1
ATOM 751 C CA . GLN A 1 94 ? 5.222 3.260 -25.257 1.00 82.00 94 GLN A CA 1
ATOM 752 C C . GLN A 1 94 ? 6.350 4.176 -24.771 1.00 82.00 94 GLN A C 1
ATOM 754 O O . GLN A 1 94 ? 7.486 4.040 -25.219 1.00 82.00 94 GLN A O 1
ATOM 759 N N . GLU A 1 95 ? 6.075 5.068 -23.823 1.00 86.31 95 GLU A N 1
ATOM 760 C CA . GLU A 1 95 ? 7.062 5.958 -23.219 1.00 86.31 95 GLU A CA 1
ATOM 761 C C . GLU A 1 95 ? 8.126 5.230 -22.377 1.00 86.31 95 GLU A C 1
ATOM 763 O O . GLU A 1 95 ? 9.207 5.776 -22.162 1.00 86.31 95 GLU A O 1
ATOM 768 N N . PHE A 1 96 ? 7.868 3.984 -21.963 1.00 88.69 96 PHE A N 1
ATOM 769 C CA . PHE A 1 96 ? 8.828 3.128 -21.254 1.00 88.69 96 PHE A CA 1
ATOM 770 C C . PHE A 1 96 ? 9.588 2.175 -22.189 1.00 88.69 96 PHE A C 1
ATOM 772 O O . PHE A 1 96 ? 10.428 1.378 -21.751 1.00 88.69 96 PHE A O 1
ATOM 779 N N . ARG A 1 97 ? 9.313 2.227 -23.498 1.00 85.31 97 ARG A N 1
ATOM 780 C CA . ARG A 1 97 ? 9.884 1.297 -24.471 1.00 85.31 97 ARG A CA 1
ATOM 781 C C . ARG A 1 97 ? 11.399 1.386 -24.527 1.00 85.31 97 ARG A C 1
ATOM 783 O O . ARG A 1 97 ? 11.965 2.425 -24.829 1.00 85.31 97 ARG A O 1
ATOM 790 N N . GLY A 1 98 ? 12.054 0.252 -24.282 1.00 85.94 98 GLY A N 1
ATOM 791 C CA . GLY A 1 98 ? 13.514 0.160 -24.284 1.00 85.94 98 GLY A CA 1
ATOM 792 C C . GLY A 1 98 ? 14.192 0.824 -23.088 1.00 85.94 98 GLY A C 1
ATOM 793 O O . GLY A 1 98 ? 15.417 0.920 -23.072 1.00 85.94 98 GLY A O 1
ATOM 794 N N . SER A 1 99 ? 13.431 1.235 -22.073 1.00 91.81 99 SER A N 1
ATOM 795 C CA . SER A 1 99 ? 13.987 1.732 -20.821 1.00 91.81 99 SER A CA 1
ATOM 796 C C . SER A 1 99 ? 14.312 0.601 -19.849 1.00 91.81 99 SER A C 1
ATOM 798 O O . SER A 1 99 ? 13.644 -0.429 -19.816 1.00 91.81 99 SER A O 1
ATOM 800 N N . LYS A 1 100 ? 15.297 0.822 -18.979 1.00 93.69 100 LYS A N 1
ATOM 801 C CA . LYS A 1 100 ? 15.612 0.016 -17.790 1.00 93.69 100 LYS A CA 1
ATOM 802 C C . LYS A 1 100 ? 14.524 0.106 -16.712 1.00 93.69 100 LYS A C 1
ATOM 804 O O . LYS A 1 100 ? 14.600 -0.603 -15.714 1.00 93.69 100 LYS A O 1
ATOM 809 N N . ILE A 1 101 ? 13.493 0.919 -16.938 1.00 93.88 101 ILE A N 1
ATOM 810 C CA . ILE A 1 101 ? 12.275 1.036 -16.134 1.00 93.88 101 ILE A CA 1
ATOM 811 C C . ILE A 1 101 ? 11.084 0.661 -17.018 1.00 93.88 101 ILE A C 1
ATOM 813 O O . ILE A 1 101 ? 11.047 1.036 -18.185 1.00 93.88 101 ILE A O 1
ATOM 817 N N . THR A 1 102 ? 10.116 -0.082 -16.492 1.00 91.62 102 THR A N 1
ATOM 818 C CA . THR A 1 102 ? 8.792 -0.188 -17.122 1.00 91.62 102 THR A CA 1
ATOM 819 C C . THR A 1 102 ? 7.720 -0.039 -16.077 1.00 91.62 102 THR A C 1
ATOM 821 O O . THR A 1 102 ? 7.837 -0.609 -14.993 1.00 91.62 102 THR A O 1
ATOM 824 N N . GLU A 1 103 ? 6.683 0.718 -16.410 1.00 91.06 103 GLU A N 1
ATOM 825 C CA . GLU A 1 103 ? 5.419 0.625 -15.696 1.00 91.06 103 GLU A CA 1
ATOM 826 C C . GLU A 1 103 ? 4.878 -0.794 -15.856 1.00 91.06 103 GLU A C 1
ATOM 828 O O . GLU A 1 103 ? 5.018 -1.414 -16.913 1.00 91.06 103 GLU A O 1
ATOM 833 N N . TYR A 1 104 ? 4.295 -1.321 -14.792 1.00 84.75 104 TYR A N 1
ATOM 834 C CA . TYR A 1 104 ? 3.546 -2.554 -14.860 1.00 84.75 104 TYR A CA 1
ATOM 835 C C . TYR A 1 104 ? 2.413 -2.504 -13.844 1.00 84.75 104 TYR A C 1
ATOM 837 O O . TYR A 1 104 ? 2.649 -2.329 -12.656 1.00 84.75 104 TYR A O 1
ATOM 845 N N . GLU A 1 105 ? 1.172 -2.663 -14.283 1.00 74.94 105 GLU A N 1
ATOM 846 C CA . GLU A 1 105 ? 0.024 -2.578 -13.390 1.00 74.94 105 GLU A CA 1
ATOM 847 C C . GLU A 1 105 ? -0.950 -3.712 -13.681 1.00 74.94 105 GLU A C 1
ATOM 849 O O . GLU A 1 105 ? -1.393 -3.891 -14.815 1.00 74.94 105 GLU A O 1
ATOM 854 N N . VAL A 1 106 ? -1.307 -4.470 -12.642 1.00 63.03 106 VAL A N 1
ATOM 855 C CA . VAL A 1 106 ? -2.354 -5.487 -12.740 1.00 63.03 106 VAL A CA 1
ATOM 856 C C . VAL A 1 106 ? -3.568 -5.019 -11.965 1.00 63.03 106 VAL A C 1
ATOM 858 O O . VAL A 1 106 ? -3.502 -4.855 -10.750 1.00 63.03 106 VAL A O 1
ATOM 861 N N . ASN A 1 107 ? -4.687 -4.878 -12.675 1.00 62.50 107 ASN A N 1
ATOM 862 C CA . ASN A 1 107 ? -5.998 -4.476 -12.156 1.00 62.50 107 ASN A CA 1
ATOM 863 C C . ASN A 1 107 ? -6.182 -2.986 -11.823 1.00 62.50 107 ASN A C 1
ATOM 865 O O . ASN A 1 107 ? -7.137 -2.670 -11.123 1.00 62.50 107 ASN A O 1
ATOM 869 N N . GLY A 1 108 ? -5.350 -2.087 -12.363 1.00 64.69 108 GLY A N 1
ATOM 870 C CA . GLY A 1 108 ? -5.700 -0.667 -12.506 1.00 64.69 108 GLY A CA 1
ATOM 871 C C . GLY A 1 108 ? -6.199 0.009 -11.224 1.00 64.69 108 GLY A C 1
ATOM 872 O O . GLY A 1 108 ? -7.371 0.368 -11.164 1.00 64.69 108 GLY A O 1
ATOM 873 N N . SER A 1 109 ? -5.360 0.197 -10.204 1.00 79.38 109 SER A N 1
ATOM 874 C CA . SER A 1 109 ? -5.738 1.053 -9.077 1.00 79.38 109 SER A CA 1
ATOM 875 C C . SER A 1 109 ? -5.454 2.513 -9.430 1.00 79.38 109 SER A C 1
ATOM 877 O O . SER A 1 109 ? -4.350 2.845 -9.870 1.00 79.38 109 SER A O 1
ATOM 879 N N . PRO A 1 110 ? -6.379 3.451 -9.179 1.00 84.06 110 PRO A N 1
ATOM 880 C CA . PRO A 1 110 ? -6.056 4.869 -9.293 1.00 84.06 110 PRO A CA 1
ATOM 881 C C . PRO A 1 110 ? -5.033 5.327 -8.237 1.00 84.06 110 PRO A C 1
ATOM 883 O O . PRO A 1 110 ? -4.509 6.431 -8.346 1.00 84.06 110 PRO A O 1
ATOM 886 N N . LEU A 1 111 ? -4.738 4.498 -7.228 1.00 92.50 111 LEU A N 1
ATOM 887 C CA . LEU A 1 111 ? -4.006 4.875 -6.017 1.00 92.50 111 LEU A CA 1
ATOM 888 C C . LEU A 1 111 ? -2.654 4.179 -5.857 1.00 92.50 111 LEU A C 1
ATOM 890 O O . LEU A 1 111 ? -1.985 4.375 -4.840 1.00 92.50 111 LEU A O 1
ATOM 894 N N . ASN A 1 112 ? -2.241 3.363 -6.824 1.00 90.75 112 ASN A N 1
ATOM 895 C CA . ASN A 1 112 ? -0.900 2.806 -6.863 1.00 90.75 112 ASN A CA 1
ATOM 896 C C . ASN A 1 112 ? -0.384 2.671 -8.299 1.00 90.75 112 ASN A C 1
ATOM 898 O O . ASN A 1 112 ? -1.152 2.599 -9.254 1.00 90.75 112 ASN A O 1
ATOM 902 N N . ILE A 1 113 ? 0.939 2.693 -8.439 1.00 92.62 113 ILE A N 1
ATOM 903 C CA . ILE A 1 113 ? 1.643 2.397 -9.685 1.00 92.62 113 ILE A CA 1
ATOM 904 C C . ILE A 1 113 ? 2.883 1.584 -9.336 1.00 92.62 113 ILE A C 1
ATOM 906 O O . ILE A 1 113 ? 3.574 1.896 -8.360 1.00 92.62 113 ILE A O 1
ATOM 910 N N . TYR A 1 114 ? 3.179 0.566 -10.140 1.00 93.12 114 TYR A N 1
ATOM 911 C CA . TYR A 1 114 ? 4.369 -0.257 -9.976 1.00 93.12 114 TYR A CA 1
ATOM 912 C C . TYR A 1 114 ? 5.306 -0.058 -11.160 1.00 93.12 114 TYR A C 1
ATOM 914 O O . TYR A 1 114 ? 4.880 0.008 -12.313 1.00 93.12 114 TYR A O 1
ATOM 922 N N . PHE A 1 115 ? 6.598 0.002 -10.864 1.00 94.31 115 PHE A N 1
ATOM 923 C CA . PHE A 1 115 ? 7.652 0.117 -11.854 1.00 94.31 115 PHE A CA 1
ATOM 924 C C . PHE A 1 115 ? 8.684 -0.975 -11.626 1.00 94.31 115 PHE A C 1
ATOM 926 O O . PHE A 1 115 ? 9.345 -1.011 -10.590 1.00 94.31 115 PHE A O 1
ATOM 933 N N . MET A 1 116 ? 8.833 -1.858 -12.605 1.00 93.94 116 MET A N 1
ATOM 934 C CA . MET A 1 116 ? 9.921 -2.829 -12.644 1.00 93.94 116 MET A CA 1
ATOM 935 C C . MET A 1 116 ? 11.209 -2.114 -13.048 1.00 93.94 116 MET A C 1
ATOM 937 O O . MET A 1 116 ? 11.220 -1.365 -14.030 1.00 93.94 116 MET A O 1
ATOM 941 N N . MET A 1 117 ? 12.298 -2.357 -12.323 1.00 94.88 117 MET A N 1
ATOM 942 C CA . MET A 1 117 ? 13.557 -1.630 -12.488 1.00 94.88 117 MET A CA 1
ATOM 943 C C . MET A 1 117 ? 14.731 -2.582 -12.683 1.00 94.88 117 MET A C 1
ATOM 945 O O . MET A 1 117 ? 14.811 -3.624 -12.040 1.00 94.88 117 MET A O 1
ATOM 949 N N . ALA A 1 118 ? 15.652 -2.211 -13.572 1.00 93.25 118 ALA A N 1
ATOM 950 C CA . ALA A 1 118 ? 16.893 -2.948 -13.765 1.00 93.25 118 ALA A CA 1
ATOM 951 C C . ALA A 1 118 ? 17.828 -2.835 -12.539 1.00 93.25 118 ALA A C 1
ATOM 953 O O . ALA A 1 118 ? 17.728 -1.873 -11.765 1.00 93.25 118 ALA A O 1
ATOM 954 N N . PRO A 1 119 ? 18.799 -3.757 -12.402 1.00 91.50 119 PRO A N 1
ATOM 955 C CA . PRO A 1 119 ? 19.670 -3.845 -11.232 1.00 91.50 119 PRO A CA 1
ATOM 956 C C . PRO A 1 119 ? 20.394 -2.539 -10.895 1.00 91.50 119 PRO A C 1
ATOM 958 O O . PRO A 1 119 ? 20.998 -1.899 -11.759 1.00 91.50 119 PRO A O 1
ATOM 961 N N . GLY A 1 120 ? 20.369 -2.156 -9.616 1.00 88.25 120 GLY A N 1
ATOM 962 C CA . GLY A 1 120 ? 21.086 -0.984 -9.098 1.00 88.25 120 GLY A CA 1
ATOM 963 C C . GLY A 1 120 ? 20.512 0.372 -9.526 1.00 88.25 120 GLY A C 1
ATOM 964 O O . GLY A 1 120 ? 21.081 1.412 -9.182 1.00 88.25 120 GLY A O 1
ATOM 965 N N . LEU A 1 121 ? 19.399 0.389 -10.266 1.00 92.94 121 LEU A N 1
ATOM 966 C CA . LEU A 1 121 ? 18.719 1.624 -10.647 1.00 92.94 121 LEU A CA 1
ATOM 967 C C . LEU A 1 121 ? 17.869 2.190 -9.505 1.00 92.94 121 LEU A C 1
ATOM 969 O O . LEU A 1 121 ? 17.679 3.403 -9.417 1.00 92.94 121 LEU A O 1
ATOM 973 N N . PHE A 1 122 ? 17.408 1.316 -8.613 1.00 86.62 122 PHE A N 1
ATOM 974 C CA . PHE A 1 122 ? 16.621 1.666 -7.439 1.00 86.62 122 PHE A CA 1
ATOM 975 C C . PHE A 1 122 ? 17.279 2.785 -6.604 1.00 86.62 122 PHE A C 1
ATOM 977 O O . PHE A 1 122 ? 16.740 3.889 -6.522 1.00 86.62 122 PHE A O 1
ATOM 984 N N . GLU A 1 123 ? 18.468 2.537 -6.050 1.00 89.25 123 GLU A N 1
ATOM 985 C CA . GLU A 1 123 ? 19.147 3.483 -5.146 1.00 89.25 123 GLU A CA 1
ATOM 986 C C . GLU A 1 123 ? 19.423 4.843 -5.803 1.00 89.25 123 GLU A C 1
ATOM 988 O O . GLU A 1 123 ? 19.402 5.886 -5.155 1.00 89.25 123 GLU A O 1
ATOM 993 N N . LYS A 1 124 ? 19.642 4.845 -7.122 1.00 91.62 124 LYS A N 1
ATOM 994 C CA . LYS A 1 124 ? 19.915 6.062 -7.895 1.00 91.62 124 LYS A CA 1
ATOM 995 C C . LYS A 1 124 ? 18.665 6.900 -8.140 1.00 91.62 124 LYS A C 1
ATOM 997 O O . LYS A 1 124 ? 18.756 8.119 -8.232 1.00 91.62 124 LYS A O 1
ATOM 1002 N N . THR A 1 125 ? 17.514 6.253 -8.299 1.00 93.88 125 THR A N 1
ATOM 1003 C CA . THR A 1 125 ? 16.269 6.915 -8.714 1.00 93.88 125 THR A CA 1
ATOM 1004 C C . THR A 1 125 ? 15.387 7.301 -7.543 1.00 93.88 125 THR A C 1
ATOM 1006 O O . THR A 1 125 ? 14.674 8.292 -7.657 1.00 93.88 125 THR A O 1
ATOM 1009 N N . LYS A 1 126 ? 15.466 6.604 -6.404 1.00 94.00 126 LYS A N 1
ATOM 1010 C CA . LYS A 1 126 ? 14.699 6.941 -5.198 1.00 94.00 126 LYS A CA 1
ATOM 1011 C C . LYS A 1 126 ? 14.727 8.436 -4.829 1.00 94.00 126 LYS A C 1
ATOM 1013 O O . LYS A 1 126 ? 13.641 9.008 -4.747 1.00 94.00 126 LYS A O 1
ATOM 1018 N N . PRO A 1 127 ? 15.892 9.096 -4.654 1.00 95.50 127 PRO A N 1
ATOM 1019 C CA . PRO A 1 127 ? 15.911 10.513 -4.283 1.00 95.50 127 PRO A CA 1
ATOM 1020 C C . PRO A 1 127 ? 15.267 11.409 -5.351 1.00 95.50 127 PRO A C 1
ATOM 1022 O O . PRO A 1 127 ? 14.578 12.364 -5.012 1.00 95.50 127 PRO A O 1
ATOM 1025 N N . VAL A 1 128 ? 15.421 11.062 -6.633 1.00 96.69 128 VAL A N 1
ATOM 1026 C CA . VAL A 1 128 ? 14.806 11.793 -7.753 1.00 96.69 128 VAL A CA 1
ATOM 1027 C C . VAL A 1 128 ? 13.282 11.643 -7.736 1.00 96.69 128 VAL A C 1
ATOM 1029 O O . VAL A 1 128 ? 12.566 12.615 -7.953 1.00 96.69 128 VAL A O 1
ATOM 1032 N N . ILE A 1 129 ? 12.769 10.442 -7.449 1.00 96.94 129 ILE A N 1
ATOM 1033 C CA . ILE A 1 129 ? 11.326 10.189 -7.316 1.00 96.94 129 ILE A CA 1
ATOM 1034 C C . ILE A 1 129 ? 10.759 11.004 -6.148 1.00 96.94 129 ILE A C 1
ATOM 1036 O O . ILE A 1 129 ? 9.748 11.682 -6.309 1.00 96.94 129 ILE A O 1
ATOM 1040 N N . GLU A 1 130 ? 11.411 10.971 -4.985 1.00 96.25 130 GLU A N 1
ATOM 1041 C CA . GLU A 1 130 ? 10.978 11.713 -3.793 1.00 96.25 130 GLU A CA 1
ATOM 1042 C C . GLU A 1 130 ? 10.993 13.234 -4.021 1.00 96.25 130 GLU A C 1
ATOM 1044 O O . GLU A 1 130 ? 10.050 13.930 -3.632 1.00 96.25 130 GLU A O 1
ATOM 1049 N N . GLU A 1 131 ? 12.012 13.751 -4.711 1.00 97.75 131 GLU A N 1
ATOM 1050 C CA . GLU A 1 131 ? 12.076 15.152 -5.133 1.00 97.75 131 GLU A CA 1
ATOM 1051 C C . GLU A 1 131 ? 10.927 15.503 -6.086 1.00 97.75 131 GLU A C 1
ATOM 1053 O O . GLU A 1 131 ? 10.200 16.464 -5.834 1.00 97.75 131 GLU A O 1
ATOM 1058 N N . LYS A 1 132 ? 10.681 14.688 -7.120 1.00 97.94 132 LYS A N 1
ATOM 1059 C CA . LYS A 1 132 ? 9.588 14.912 -8.081 1.00 97.94 132 LYS A CA 1
ATOM 1060 C C . LYS A 1 132 ? 8.212 14.881 -7.426 1.00 97.94 132 LYS A C 1
ATOM 1062 O O . LYS A 1 132 ? 7.360 15.700 -7.776 1.00 97.94 132 LYS A O 1
ATOM 1067 N N . LEU A 1 133 ? 7.985 13.988 -6.462 1.00 97.75 133 LEU A N 1
ATOM 1068 C CA . LEU A 1 133 ? 6.747 13.961 -5.678 1.00 97.75 133 LEU A CA 1
ATOM 1069 C C . LEU A 1 133 ? 6.551 15.273 -4.908 1.00 97.75 133 LEU A C 1
ATOM 1071 O O . LEU A 1 133 ? 5.461 15.847 -4.946 1.00 97.75 133 LEU A O 1
ATOM 1075 N N . LYS A 1 134 ? 7.612 15.788 -4.276 1.00 97.25 134 LYS A N 1
ATOM 1076 C CA . LYS A 1 134 ? 7.584 17.064 -3.550 1.00 97.25 134 LYS A CA 1
ATOM 1077 C C . LYS A 1 134 ? 7.356 18.258 -4.481 1.00 97.25 134 LYS A C 1
ATOM 1079 O O . LYS A 1 134 ? 6.488 19.078 -4.192 1.00 97.25 134 LYS A O 1
ATOM 1084 N N . GLU A 1 135 ? 8.088 18.350 -5.591 1.00 97.75 135 GLU A N 1
ATOM 1085 C CA . GLU A 1 135 ? 7.943 19.415 -6.600 1.00 97.75 135 GLU A CA 1
ATOM 1086 C C . GLU A 1 135 ? 6.515 19.499 -7.151 1.00 97.75 135 GLU A C 1
ATOM 1088 O O . GLU A 1 135 ? 5.996 20.587 -7.393 1.00 97.75 135 GLU A O 1
ATOM 1093 N N . ASN A 1 136 ? 5.863 18.346 -7.322 1.00 96.62 136 ASN A N 1
ATOM 1094 C CA . ASN A 1 136 ? 4.505 18.257 -7.850 1.00 96.62 136 ASN A CA 1
ATOM 1095 C C . ASN A 1 136 ? 3.415 18.304 -6.768 1.00 96.62 136 ASN A C 1
ATOM 1097 O O . ASN A 1 136 ? 2.234 18.192 -7.109 1.00 96.62 136 ASN A O 1
ATOM 1101 N N . ASN A 1 137 ? 3.792 18.475 -5.493 1.00 96.56 137 ASN A N 1
ATOM 1102 C CA . ASN A 1 137 ? 2.896 18.463 -4.335 1.00 96.56 137 ASN A CA 1
ATOM 1103 C C . ASN A 1 137 ? 1.993 17.210 -4.288 1.00 96.56 137 ASN A C 1
ATOM 1105 O O . ASN A 1 137 ? 0.783 17.307 -4.082 1.00 96.56 137 ASN A O 1
ATOM 1109 N N . ILE A 1 138 ? 2.585 16.038 -4.536 1.00 97.50 138 ILE A N 1
ATOM 1110 C CA . ILE A 1 138 ? 1.899 14.741 -4.542 1.00 97.50 138 ILE A CA 1
ATOM 1111 C C . ILE A 1 138 ? 2.132 14.053 -3.196 1.00 97.50 138 ILE A C 1
ATOM 1113 O O . ILE A 1 138 ? 3.275 13.807 -2.804 1.00 97.50 138 ILE A O 1
ATOM 1117 N N .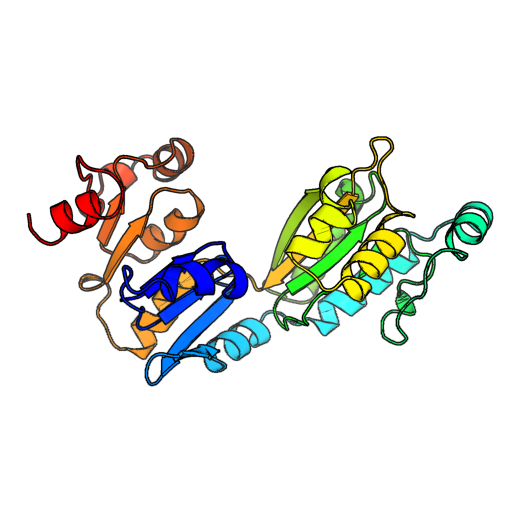 GLU A 1 139 ? 1.054 13.691 -2.501 1.00 96.69 139 GLU A N 1
ATOM 1118 C CA . GLU A 1 139 ? 1.145 12.918 -1.260 1.00 96.69 139 GLU A CA 1
ATOM 1119 C C . GLU A 1 139 ? 1.174 11.423 -1.578 1.00 96.69 139 GLU A C 1
ATOM 1121 O O . GLU A 1 139 ? 0.143 10.753 -1.676 1.00 96.69 139 GLU A O 1
ATOM 1126 N N . ALA A 1 140 ? 2.386 10.897 -1.732 1.00 96.50 140 ALA A N 1
ATOM 1127 C CA . ALA A 1 140 ? 2.618 9.485 -1.986 1.00 96.50 140 ALA A CA 1
ATOM 1128 C C . ALA A 1 140 ? 3.602 8.870 -0.988 1.00 96.50 140 ALA A C 1
ATOM 1130 O O . ALA A 1 140 ? 4.408 9.556 -0.354 1.00 96.50 140 ALA A O 1
ATOM 1131 N N . GLU A 1 141 ? 3.531 7.552 -0.872 1.00 94.69 141 GLU A N 1
ATOM 1132 C CA . GLU A 1 141 ? 4.561 6.720 -0.274 1.00 94.69 141 GLU A CA 1
ATOM 1133 C C . GLU A 1 141 ? 5.294 5.974 -1.388 1.00 94.69 141 GLU A C 1
ATOM 1135 O O . GLU A 1 141 ? 4.670 5.452 -2.314 1.00 94.69 141 GLU A O 1
ATOM 1140 N N . VAL A 1 142 ? 6.621 5.920 -1.290 1.00 94.38 142 VAL A N 1
ATOM 1141 C CA . VAL A 1 142 ? 7.452 5.143 -2.207 1.00 94.38 142 VAL A CA 1
ATOM 1142 C C . VAL A 1 142 ? 8.002 3.944 -1.454 1.00 94.38 142 VAL A C 1
ATOM 1144 O O . VAL A 1 142 ? 8.812 4.078 -0.535 1.00 94.38 142 VAL A O 1
ATOM 1147 N N . LYS A 1 143 ? 7.552 2.757 -1.848 1.00 91.81 143 LYS A N 1
ATOM 1148 C CA . LYS A 1 143 ? 8.052 1.478 -1.354 1.00 91.81 143 LYS A CA 1
ATOM 1149 C C . LYS A 1 143 ? 8.884 0.821 -2.430 1.00 91.81 143 LYS A C 1
ATOM 1151 O O . LYS A 1 143 ? 8.586 0.921 -3.613 1.00 91.81 143 LYS A O 1
ATOM 1156 N N . PHE A 1 144 ? 9.896 0.092 -2.001 1.00 90.44 144 PHE A N 1
ATOM 1157 C CA . PHE A 1 144 ? 10.728 -0.683 -2.899 1.00 90.44 144 PHE A CA 1
ATOM 1158 C C . PHE A 1 144 ? 10.771 -2.105 -2.392 1.00 90.44 144 PHE A C 1
ATOM 1160 O O . PHE A 1 144 ? 10.932 -2.342 -1.193 1.00 90.44 144 PHE A O 1
ATOM 1167 N N . GLN A 1 145 ? 10.543 -3.041 -3.299 1.00 91.31 145 GLN A N 1
ATOM 1168 C CA . GLN A 1 145 ? 10.452 -4.450 -2.972 1.00 91.31 145 GLN A CA 1
ATOM 1169 C C . GLN A 1 145 ? 11.287 -5.243 -3.961 1.00 91.31 145 GLN A C 1
ATOM 1171 O O . GLN A 1 145 ? 11.147 -5.084 -5.172 1.00 91.31 145 GLN A O 1
ATOM 1176 N N . ASN A 1 146 ? 12.139 -6.108 -3.422 1.00 93.12 146 ASN A N 1
ATOM 1177 C CA . ASN A 1 146 ? 12.854 -7.097 -4.202 1.00 93.12 146 ASN A CA 1
ATOM 1178 C C . ASN A 1 146 ? 12.063 -8.407 -4.170 1.00 93.12 146 ASN A C 1
ATOM 1180 O O . ASN A 1 146 ? 11.783 -8.961 -3.104 1.00 93.12 146 ASN A O 1
ATOM 1184 N N . TYR A 1 147 ? 11.689 -8.889 -5.348 1.00 91.75 147 TYR A N 1
ATOM 1185 C CA . TYR A 1 147 ? 11.017 -10.166 -5.522 1.00 91.75 147 TYR A CA 1
ATOM 1186 C C . TYR A 1 147 ? 12.020 -11.174 -6.054 1.00 91.75 147 TYR A C 1
ATOM 1188 O O . TYR A 1 147 ? 12.581 -10.987 -7.129 1.00 91.75 147 TYR A O 1
ATOM 1196 N N . ASN A 1 148 ? 12.239 -12.259 -5.316 1.00 93.19 148 ASN A N 1
ATOM 1197 C CA . ASN A 1 148 ? 13.142 -13.318 -5.755 1.00 93.19 148 ASN A CA 1
ATOM 1198 C C . ASN A 1 148 ? 12.644 -14.007 -7.043 1.00 93.19 148 ASN A C 1
ATOM 1200 O O . ASN A 1 148 ? 11.477 -13.900 -7.424 1.00 93.19 148 ASN A O 1
ATOM 1204 N N . LYS A 1 149 ? 13.528 -14.784 -7.675 1.00 91.69 149 LYS A N 1
ATOM 1205 C CA . LYS A 1 149 ? 13.230 -15.534 -8.903 1.00 91.69 149 LYS A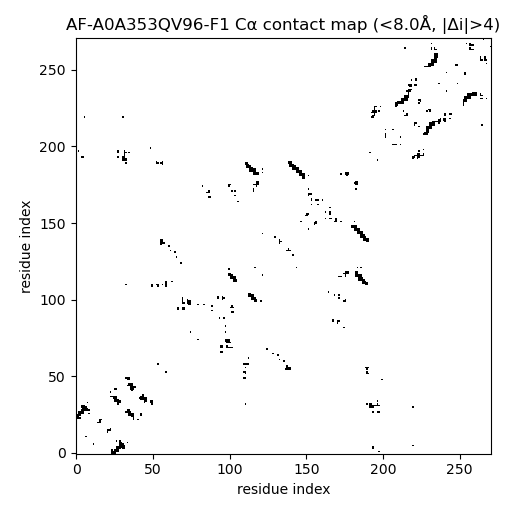 CA 1
ATOM 1206 C C . LYS A 1 149 ? 11.951 -16.378 -8.814 1.00 91.69 149 LYS A C 1
ATOM 1208 O O . LYS A 1 149 ? 11.168 -16.393 -9.757 1.00 91.69 149 LYS A O 1
ATOM 1213 N N . LYS A 1 150 ? 11.714 -17.044 -7.677 1.00 92.00 150 LYS A N 1
ATOM 1214 C CA . LYS A 1 150 ? 10.546 -17.916 -7.467 1.00 92.00 150 LYS A CA 1
ATOM 1215 C C . LYS A 1 150 ? 9.226 -17.142 -7.522 1.00 92.00 150 LYS A C 1
ATOM 1217 O O . LYS A 1 150 ? 8.223 -17.675 -7.990 1.00 92.00 150 LYS A O 1
ATOM 1222 N N . SER A 1 151 ? 9.223 -15.881 -7.087 1.00 88.19 151 SER A N 1
ATOM 1223 C CA . SER A 1 151 ? 8.056 -14.995 -7.181 1.00 88.19 151 SER A CA 1
ATOM 1224 C C . SER A 1 151 ? 7.660 -14.666 -8.624 1.00 88.19 151 SER A C 1
ATOM 1226 O O . SER A 1 151 ? 6.512 -14.301 -8.857 1.00 88.19 151 SER A O 1
ATOM 1228 N N . LEU A 1 152 ? 8.584 -14.808 -9.580 1.00 87.81 152 LEU A N 1
ATOM 1229 C CA . LEU A 1 152 ? 8.365 -14.544 -11.006 1.00 87.81 152 LEU A CA 1
ATOM 1230 C C . LEU A 1 152 ? 8.133 -15.810 -11.837 1.00 87.81 152 LEU A C 1
ATOM 1232 O O . LEU A 1 152 ? 7.896 -15.722 -13.045 1.00 87.81 152 LEU A O 1
ATOM 1236 N N . GLU A 1 153 ? 8.211 -16.988 -11.217 1.00 91.44 153 GLU A N 1
ATOM 1237 C CA . GLU A 1 153 ? 7.857 -18.240 -11.876 1.00 91.44 153 GLU A CA 1
ATOM 1238 C C . GLU A 1 153 ? 6.363 -18.237 -12.215 1.00 91.44 153 GLU A C 1
ATOM 1240 O O . GLU A 1 153 ? 5.522 -17.874 -11.389 1.00 91.44 153 GLU A O 1
ATOM 1245 N N . ILE A 1 154 ? 6.031 -18.677 -13.432 1.00 90.69 154 ILE A N 1
ATOM 1246 C CA . ILE A 1 154 ? 4.656 -18.681 -13.952 1.00 90.69 154 ILE A CA 1
ATOM 1247 C C . ILE A 1 154 ? 3.698 -19.420 -13.014 1.00 90.69 154 ILE A C 1
ATOM 1249 O O . ILE A 1 154 ? 2.593 -18.947 -12.775 1.00 90.69 154 ILE A O 1
ATOM 1253 N N . GLU A 1 155 ? 4.126 -20.536 -12.418 1.00 92.00 155 GLU A N 1
ATOM 1254 C CA . GLU A 1 155 ? 3.316 -21.278 -11.446 1.00 92.00 155 GLU A CA 1
ATOM 1255 C C . GLU A 1 155 ? 2.974 -20.436 -10.206 1.00 92.00 155 GLU A C 1
ATOM 1257 O O . GLU A 1 155 ? 1.843 -20.469 -9.722 1.00 92.00 155 GLU A O 1
ATOM 1262 N N . THR A 1 156 ? 3.926 -19.645 -9.701 1.00 90.62 156 THR A N 1
ATOM 1263 C CA . THR A 1 156 ? 3.697 -18.743 -8.566 1.00 90.62 156 THR A CA 1
ATOM 1264 C C . THR A 1 156 ? 2.771 -17.596 -8.958 1.00 90.62 156 TH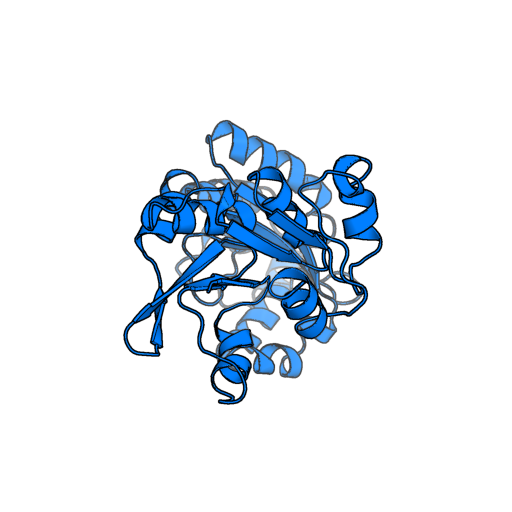R A C 1
ATOM 1266 O O . THR A 1 156 ? 1.824 -17.306 -8.228 1.00 90.62 156 THR A O 1
ATOM 1269 N N . LEU A 1 157 ? 3.001 -16.972 -10.115 1.00 89.00 157 LEU A N 1
ATOM 1270 C CA . LEU A 1 157 ? 2.183 -15.862 -10.609 1.00 89.00 157 LEU A CA 1
ATOM 1271 C C . LEU A 1 157 ? 0.738 -16.293 -10.909 1.00 89.00 157 LEU A C 1
ATOM 1273 O O . LEU A 1 157 ? -0.194 -15.564 -10.571 1.00 89.00 157 LEU A O 1
ATOM 1277 N N . ASN A 1 158 ? 0.532 -17.502 -11.437 1.00 90.81 158 ASN A N 1
ATOM 1278 C CA . ASN A 1 158 ? -0.790 -18.071 -11.729 1.00 90.81 158 ASN A CA 1
ATOM 1279 C C . ASN A 1 158 ? -1.676 -18.264 -10.489 1.00 90.81 158 ASN A C 1
ATOM 1281 O O . ASN A 1 158 ? -2.891 -18.403 -10.616 1.00 90.81 158 ASN A O 1
ATOM 1285 N N . LYS A 1 159 ? -1.104 -18.244 -9.277 1.00 88.19 159 LYS A N 1
ATOM 1286 C CA . LYS A 1 159 ? -1.888 -18.248 -8.028 1.00 88.19 159 LYS A CA 1
ATOM 1287 C C . LYS A 1 159 ? -2.641 -16.934 -7.819 1.00 88.19 159 LYS A C 1
ATOM 1289 O O . LYS A 1 159 ? -3.647 -16.903 -7.115 1.00 88.19 159 LYS A O 1
ATOM 1294 N N . TYR A 1 160 ? -2.154 -15.850 -8.418 1.00 83.75 160 TYR A N 1
ATOM 1295 C CA . TYR A 1 160 ? -2.663 -14.497 -8.205 1.00 83.75 160 TYR A CA 1
ATOM 1296 C C . TYR A 1 160 ? -3.261 -13.883 -9.473 1.00 83.75 160 TYR A C 1
ATOM 1298 O O . TYR A 1 160 ? -4.217 -13.105 -9.375 1.00 83.75 160 TYR A O 1
ATOM 1306 N N . PHE A 1 161 ? -2.759 -14.269 -10.645 1.00 85.38 161 PHE A N 1
ATOM 1307 C CA . PHE A 1 161 ? -3.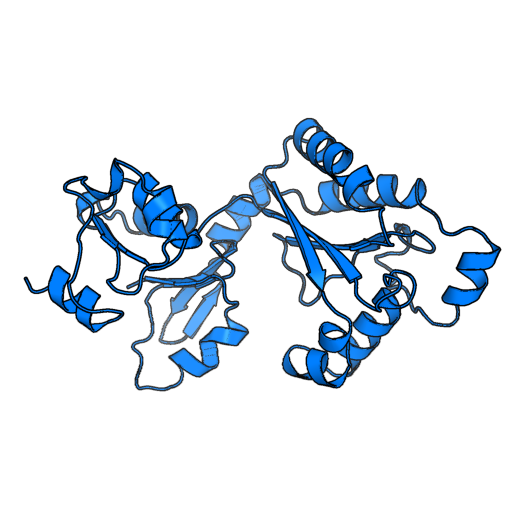081 -13.678 -11.941 1.00 85.38 161 PHE A CA 1
ATOM 1308 C C . PHE A 1 161 ? -3.542 -14.732 -12.951 1.00 85.38 161 PHE A C 1
ATOM 1310 O O . PHE A 1 161 ? -3.288 -15.921 -12.782 1.00 85.38 161 PHE A O 1
ATOM 1317 N N . SER A 1 162 ? -4.236 -14.299 -14.008 1.00 87.81 162 SER A N 1
ATOM 1318 C CA . SER A 1 162 ? -4.561 -15.200 -15.117 1.00 87.81 162 SER A CA 1
ATOM 1319 C C . SER A 1 162 ? -3.278 -15.631 -15.844 1.00 87.81 162 SER A C 1
ATOM 1321 O O . SER A 1 162 ? -2.310 -14.866 -15.845 1.00 87.81 162 SER A O 1
ATOM 1323 N N . PRO A 1 163 ? -3.263 -16.792 -16.526 1.00 90.00 163 PRO A N 1
ATOM 1324 C CA . PRO A 1 163 ? -2.083 -17.259 -17.258 1.00 90.00 163 PRO A CA 1
ATOM 1325 C C . PRO A 1 163 ? -1.512 -16.236 -18.241 1.00 90.00 163 PRO A C 1
ATOM 1327 O O . PRO A 1 163 ? -0.298 -16.078 -18.340 1.00 90.00 163 PRO A O 1
ATOM 1330 N N . GLN A 1 164 ? -2.386 -15.491 -18.922 1.00 87.50 164 GLN A N 1
ATOM 1331 C CA . GLN A 1 164 ? -1.969 -14.456 -19.861 1.00 87.50 164 GLN A CA 1
ATOM 1332 C C . GLN A 1 164 ? -1.246 -13.298 -19.160 1.00 87.50 164 GLN A C 1
ATOM 1334 O O . GLN A 1 164 ? -0.198 -12.863 -19.627 1.00 87.50 164 GLN A O 1
ATOM 1339 N N . ILE A 1 165 ? -1.783 -12.823 -18.031 1.00 85.69 165 ILE A N 1
ATOM 1340 C CA . ILE A 1 165 ? -1.170 -11.746 -17.241 1.00 85.69 165 ILE A CA 1
ATOM 1341 C C . ILE A 1 165 ? 0.136 -12.235 -16.609 1.00 85.69 165 ILE A C 1
ATOM 1343 O O . ILE A 1 165 ? 1.134 -11.531 -16.650 1.00 85.69 165 ILE A O 1
ATOM 1347 N N . ALA A 1 166 ? 0.162 -13.450 -16.058 1.00 88.12 166 ALA A N 1
ATOM 1348 C CA . ALA A 1 166 ? 1.362 -14.035 -15.467 1.00 88.12 166 ALA A CA 1
ATOM 1349 C C . ALA A 1 166 ? 2.508 -14.156 -16.486 1.00 88.12 166 ALA A C 1
ATOM 1351 O O . ALA A 1 166 ? 3.655 -13.825 -16.179 1.00 88.12 166 ALA A O 1
ATOM 1352 N N . GLN A 1 167 ? 2.199 -14.590 -17.710 1.00 87.44 167 GLN A N 1
ATOM 1353 C CA . GLN A 1 167 ? 3.186 -14.658 -18.783 1.00 87.44 167 GLN A CA 1
ATOM 1354 C C . GLN A 1 167 ? 3.689 -13.269 -19.179 1.00 87.44 167 GLN A C 1
ATOM 1356 O O . GLN A 1 167 ? 4.894 -13.077 -19.341 1.00 87.44 167 GLN A O 1
ATOM 1361 N N . ASP A 1 168 ? 2.783 -12.300 -19.295 1.00 84.62 168 ASP A N 1
ATOM 1362 C CA . ASP A 1 168 ? 3.132 -10.923 -19.632 1.00 84.62 168 ASP A CA 1
ATOM 1363 C C . ASP A 1 168 ? 4.016 -10.264 -18.556 1.00 84.62 168 ASP A C 1
ATOM 1365 O O . ASP A 1 168 ? 5.044 -9.671 -18.888 1.00 84.62 168 ASP A O 1
ATOM 1369 N N . MET A 1 169 ? 3.704 -10.473 -17.269 1.00 86.94 169 MET A N 1
ATOM 1370 C CA . MET A 1 169 ? 4.548 -10.076 -16.129 1.00 86.94 169 MET A CA 1
ATOM 1371 C C . MET A 1 169 ? 5.965 -10.602 -16.259 1.00 86.94 169 MET A C 1
ATOM 1373 O O . MET A 1 169 ? 6.932 -9.848 -16.146 1.00 86.94 169 MET A O 1
ATOM 1377 N N . SER A 1 170 ? 6.080 -11.915 -16.463 1.00 87.00 170 SER A N 1
ATOM 1378 C CA . SER A 1 170 ? 7.370 -12.589 -16.542 1.00 87.00 170 SER A CA 1
ATOM 1379 C C . SER A 1 170 ? 8.189 -12.019 -17.702 1.00 87.00 170 SER A C 1
ATOM 1381 O O . SER A 1 170 ? 9.347 -11.646 -17.521 1.00 87.00 170 SER A O 1
ATOM 1383 N N . ASN A 1 171 ? 7.558 -11.821 -18.862 1.00 84.38 171 ASN A N 1
ATOM 1384 C CA . ASN A 1 171 ? 8.193 -11.247 -20.047 1.00 84.38 171 ASN A CA 1
ATOM 1385 C C . ASN A 1 171 ? 8.701 -9.813 -19.822 1.00 84.38 171 ASN A C 1
ATOM 1387 O O . ASN A 1 171 ? 9.822 -9.493 -20.223 1.00 84.38 171 ASN A O 1
ATOM 1391 N N . HIS A 1 172 ? 7.921 -8.957 -19.154 1.00 84.56 172 HIS A N 1
ATOM 1392 C CA . HIS A 1 172 ? 8.334 -7.589 -18.815 1.00 84.56 172 HIS A CA 1
ATOM 1393 C C . HIS A 1 172 ? 9.447 -7.542 -17.759 1.00 84.56 172 HIS A C 1
ATOM 1395 O O . HIS A 1 172 ? 10.279 -6.626 -17.776 1.00 84.56 172 HIS A O 1
ATOM 1401 N N . ALA A 1 173 ? 9.495 -8.537 -16.872 1.00 89.06 173 ALA A N 1
ATOM 1402 C CA . ALA A 1 173 ? 10.512 -8.663 -15.839 1.00 89.06 173 ALA A CA 1
ATOM 1403 C C . ALA A 1 173 ? 11.873 -9.121 -16.392 1.00 89.06 173 ALA A C 1
ATOM 1405 O O . ALA A 1 173 ? 12.903 -8.605 -15.957 1.00 89.06 173 ALA A O 1
ATOM 1406 N N . LEU A 1 174 ? 11.894 -10.039 -17.372 1.00 87.00 174 LEU A N 1
ATOM 1407 C CA . LEU A 1 174 ? 13.113 -10.670 -17.915 1.00 87.00 174 LEU A CA 1
ATOM 1408 C C . LEU A 1 174 ? 14.272 -9.694 -18.225 1.00 87.00 174 LEU A C 1
ATOM 1410 O O . LEU A 1 174 ? 15.397 -9.976 -17.807 1.00 87.00 174 LEU A O 1
ATOM 1414 N N . PRO A 1 175 ? 14.060 -8.540 -18.893 1.00 87.62 175 PRO A N 1
ATOM 1415 C CA . PRO A 1 175 ? 15.137 -7.594 -19.206 1.00 87.62 175 PRO A CA 1
ATOM 1416 C C . PRO A 1 175 ? 15.748 -6.896 -17.984 1.00 87.62 175 PRO A C 1
ATOM 1418 O O . PRO A 1 175 ? 16.785 -6.248 -18.099 1.00 87.62 175 PRO A O 1
ATOM 1421 N N . ARG A 1 176 ? 15.070 -6.957 -16.835 1.00 91.25 176 ARG A N 1
ATOM 1422 C CA . ARG A 1 176 ? 15.347 -6.162 -15.630 1.00 91.25 176 ARG A CA 1
ATOM 1423 C C . ARG A 1 176 ? 15.739 -7.027 -14.435 1.00 91.25 176 ARG A C 1
ATOM 1425 O O . ARG A 1 176 ? 15.861 -6.511 -13.330 1.00 91.25 176 ARG A O 1
ATOM 1432 N N . LEU A 1 177 ? 15.953 -8.324 -14.650 1.00 91.62 177 LEU A N 1
ATOM 1433 C CA . LEU A 1 177 ? 16.351 -9.228 -13.582 1.00 91.62 177 LEU A CA 1
ATOM 1434 C C . LEU A 1 177 ? 17.762 -8.918 -13.074 1.00 91.62 177 LEU A C 1
ATOM 1436 O O . LEU A 1 177 ? 18.699 -8.669 -13.836 1.00 91.62 177 LEU A O 1
ATOM 1440 N N . ASN A 1 178 ? 17.916 -9.016 -11.762 1.00 91.62 178 ASN A N 1
ATOM 1441 C CA . ASN A 1 178 ? 19.193 -9.139 -11.084 1.00 91.62 178 ASN A CA 1
ATOM 1442 C C . ASN A 1 178 ? 19.897 -10.444 -11.481 1.00 91.62 178 ASN A C 1
ATOM 1444 O O . ASN A 1 178 ? 19.296 -11.379 -12.012 1.00 91.62 178 ASN A O 1
ATOM 1448 N N . LYS A 1 179 ? 21.204 -10.529 -11.199 1.00 91.69 179 LYS A N 1
ATOM 1449 C CA . LYS A 1 179 ? 22.028 -11.706 -11.540 1.00 91.69 179 LYS A CA 1
ATOM 1450 C C . LYS A 1 179 ? 21.521 -13.006 -10.904 1.00 91.69 179 LYS A C 1
ATOM 1452 O O . LYS A 1 179 ? 21.747 -14.076 -11.456 1.00 91.69 179 LYS A O 1
ATOM 1457 N N . ASP A 1 180 ? 20.854 -12.910 -9.758 1.00 92.31 180 ASP A N 1
ATOM 1458 C CA . ASP A 1 180 ? 20.233 -14.030 -9.044 1.00 92.31 180 ASP A CA 1
ATOM 1459 C C . ASP A 1 180 ? 18.815 -14.369 -9.552 1.00 92.31 180 ASP A C 1
ATOM 1461 O O . ASP A 1 180 ? 18.177 -15.302 -9.063 1.00 92.31 180 ASP A O 1
ATOM 1465 N N . GLY A 1 181 ? 18.320 -13.632 -10.550 1.00 91.75 181 GLY A N 1
ATOM 1466 C CA . GLY A 1 181 ? 16.977 -13.762 -11.103 1.00 91.75 181 GLY A CA 1
ATOM 1467 C C . GLY A 1 181 ? 15.891 -13.037 -10.308 1.00 91.75 181 GLY A C 1
ATOM 1468 O O . GLY A 1 181 ? 14.720 -13.213 -10.635 1.00 91.75 181 GLY A O 1
ATOM 1469 N N . SER A 1 182 ? 16.235 -12.261 -9.274 1.00 93.62 182 SER A N 1
ATOM 1470 C CA . SER A 1 182 ? 15.279 -11.379 -8.592 1.00 93.62 182 SER A CA 1
ATOM 1471 C C . SER A 1 182 ? 14.942 -10.140 -9.432 1.00 93.62 182 SER A C 1
ATOM 1473 O O . SER A 1 182 ? 15.638 -9.835 -10.398 1.00 93.62 182 SER A O 1
ATOM 1475 N N . ILE A 1 183 ? 13.892 -9.406 -9.067 1.00 93.69 183 ILE A N 1
ATOM 1476 C CA . ILE A 1 183 ? 13.541 -8.114 -9.666 1.00 93.69 183 ILE A CA 1
ATOM 1477 C C . ILE A 1 183 ? 13.263 -7.069 -8.597 1.00 93.69 183 ILE A C 1
ATOM 1479 O O . ILE A 1 183 ? 12.630 -7.363 -7.581 1.00 93.69 183 ILE A O 1
ATOM 1483 N N . ASP A 1 184 ? 13.686 -5.841 -8.869 1.00 94.19 184 ASP A N 1
ATOM 1484 C CA . ASP A 1 184 ? 13.354 -4.685 -8.050 1.00 94.19 184 ASP A CA 1
ATOM 1485 C C . ASP A 1 184 ? 12.094 -4.009 -8.597 1.00 94.19 184 ASP A C 1
ATOM 1487 O O . ASP A 1 184 ? 11.988 -3.706 -9.789 1.00 94.19 184 ASP A O 1
ATOM 1491 N N . ILE A 1 185 ? 11.127 -3.774 -7.712 1.00 93.69 185 ILE A N 1
ATOM 1492 C CA . ILE A 1 185 ? 9.878 -3.085 -8.025 1.00 93.69 185 ILE A CA 1
ATOM 1493 C C . ILE A 1 185 ? 9.760 -1.853 -7.134 1.00 93.69 185 ILE A C 1
ATOM 1495 O O . ILE A 1 185 ? 9.706 -1.965 -5.906 1.00 93.69 185 ILE A O 1
ATOM 1499 N N . ALA A 1 186 ? 9.686 -0.679 -7.758 1.00 94.81 186 ALA A N 1
ATOM 1500 C CA . ALA A 1 186 ? 9.251 0.544 -7.101 1.00 94.81 186 ALA A CA 1
ATOM 1501 C C . ALA A 1 186 ? 7.724 0.600 -7.106 1.00 94.81 186 ALA A C 1
ATOM 1503 O O . ALA A 1 186 ? 7.091 0.412 -8.141 1.00 94.81 186 ALA A O 1
ATOM 1504 N N . ILE A 1 187 ? 7.136 0.860 -5.949 1.00 93.38 187 ILE A N 1
ATOM 1505 C CA . ILE A 1 187 ? 5.698 0.950 -5.737 1.00 93.38 187 ILE A CA 1
ATOM 1506 C C . ILE A 1 187 ? 5.423 2.350 -5.212 1.00 93.38 187 ILE A C 1
ATOM 1508 O O . ILE A 1 187 ? 5.860 2.697 -4.115 1.00 93.38 187 ILE A O 1
ATOM 1512 N N . ILE A 1 188 ? 4.714 3.152 -5.996 1.00 95.19 188 ILE A N 1
ATOM 1513 C CA . ILE A 1 188 ? 4.321 4.506 -5.614 1.00 95.19 188 ILE A CA 1
ATOM 1514 C C . ILE A 1 188 ? 2.827 4.465 -5.322 1.00 95.19 188 ILE A C 1
ATOM 1516 O O . ILE A 1 188 ? 2.035 4.207 -6.226 1.00 95.19 188 ILE A O 1
ATOM 1520 N N . THR A 1 189 ? 2.439 4.678 -4.066 1.00 94.38 189 THR A N 1
ATOM 1521 C CA . THR A 1 189 ? 1.037 4.600 -3.626 1.00 94.38 189 THR A CA 1
ATOM 1522 C C . THR A 1 189 ? 0.569 5.904 -3.009 1.00 94.38 189 THR A C 1
ATOM 1524 O O . THR A 1 189 ? 1.381 6.646 -2.460 1.00 94.38 189 THR A O 1
ATOM 1527 N N . ALA A 1 190 ? -0.737 6.164 -3.023 1.00 96.31 190 ALA A N 1
ATOM 1528 C CA . ALA A 1 190 ? -1.329 7.241 -2.237 1.00 96.31 190 ALA A CA 1
ATOM 1529 C C . ALA A 1 190 ? -0.886 7.135 -0.769 1.00 96.31 190 ALA A C 1
ATOM 1531 O O . ALA A 1 190 ? -0.811 6.040 -0.204 1.00 96.31 190 ALA A O 1
ATOM 1532 N N . LYS A 1 191 ? -0.550 8.268 -0.149 1.00 95.88 191 LYS A N 1
ATOM 1533 C CA . LYS A 1 191 ? -0.060 8.278 1.230 1.00 95.88 191 LYS A CA 1
ATOM 1534 C C . LYS A 1 191 ? -1.217 8.098 2.210 1.00 95.88 191 LYS A C 1
ATOM 1536 O O . LYS A 1 191 ? -1.977 9.025 2.471 1.00 95.88 191 LYS A O 1
ATOM 1541 N N . THR A 1 192 ? -1.330 6.905 2.779 1.00 96.19 192 THR A N 1
ATOM 1542 C CA . THR A 1 192 ? -2.343 6.568 3.785 1.00 96.19 192 THR A CA 1
ATOM 1543 C C . THR A 1 192 ? -1.877 5.399 4.654 1.00 96.19 192 THR A C 1
ATOM 1545 O O . THR A 1 192 ? -0.869 4.757 4.365 1.00 96.19 192 THR A O 1
ATOM 1548 N N . ASP A 1 193 ? -2.610 5.135 5.730 1.00 96.12 193 ASP A N 1
ATOM 1549 C CA . ASP A 1 193 ? -2.411 3.997 6.621 1.00 96.12 193 ASP A CA 1
ATOM 1550 C C . ASP A 1 193 ? -3.760 3.478 7.159 1.00 96.12 193 ASP A C 1
ATOM 1552 O O . ASP A 1 193 ? -4.817 4.099 6.978 1.00 96.12 193 ASP A O 1
ATOM 1556 N N . LYS A 1 194 ? -3.727 2.330 7.850 1.00 96.81 194 LYS A N 1
ATOM 1557 C CA . LYS A 1 194 ? -4.911 1.711 8.467 1.00 96.81 194 LYS A CA 1
ATOM 1558 C C . LYS A 1 194 ? -5.645 2.679 9.409 1.00 96.81 194 LYS A C 1
ATOM 1560 O O . LYS A 1 194 ? -6.872 2.779 9.367 1.00 96.81 194 LYS A O 1
ATOM 1565 N N . GLY A 1 195 ? -4.906 3.428 10.226 1.00 97.50 195 GLY A N 1
ATOM 1566 C CA . GLY A 1 195 ? -5.457 4.417 11.150 1.00 97.50 195 GLY A CA 1
ATOM 1567 C C . GLY A 1 195 ? -6.172 5.571 10.443 1.00 97.50 195 GLY A C 1
ATOM 1568 O O . GLY A 1 195 ? -7.180 6.080 10.925 1.00 97.50 195 GLY A O 1
ATOM 1569 N N . THR A 1 196 ? -5.665 6.025 9.301 1.00 97.69 196 THR A N 1
ATOM 1570 C CA . THR A 1 196 ? -6.227 7.143 8.531 1.00 97.69 196 THR A CA 1
ATOM 1571 C C . THR A 1 196 ? -7.507 6.726 7.821 1.00 97.69 196 THR A C 1
ATOM 1573 O O . THR A 1 196 ? -8.487 7.473 7.864 1.00 97.69 196 THR A O 1
ATOM 1576 N N . ALA A 1 197 ? -7.540 5.516 7.261 1.00 97.88 197 ALA A N 1
ATOM 1577 C CA . ALA A 1 197 ? -8.754 4.936 6.696 1.00 97.88 197 ALA A CA 1
ATOM 1578 C C . ALA A 1 197 ? -9.839 4.712 7.769 1.00 97.88 197 ALA A C 1
ATOM 1580 O O . ALA A 1 197 ? -10.994 5.087 7.577 1.00 97.88 197 ALA A O 1
ATOM 1581 N N . THR A 1 198 ? -9.482 4.178 8.941 1.00 97.81 198 THR A N 1
ATOM 1582 C CA . THR A 1 198 ? -10.449 3.992 10.041 1.00 97.81 198 THR A CA 1
ATOM 1583 C C . THR A 1 198 ? -10.940 5.317 10.633 1.00 97.81 198 THR A C 1
ATOM 1585 O O . THR A 1 198 ? -12.118 5.438 10.953 1.00 97.81 198 THR A O 1
ATOM 1588 N N . GLU A 1 199 ? -10.092 6.347 10.721 1.00 98.25 199 GLU A N 1
ATOM 1589 C CA . GLU A 1 199 ? -10.501 7.713 11.103 1.00 98.25 199 GLU A CA 1
ATOM 1590 C C . GLU A 1 199 ? -11.455 8.353 10.091 1.00 98.25 199 GLU A C 1
ATOM 1592 O O . GLU A 1 199 ? -12.326 9.128 10.490 1.00 98.25 199 GLU A O 1
ATOM 1597 N N . TYR A 1 200 ? -11.330 8.030 8.801 1.00 98.31 200 TYR A N 1
ATOM 1598 C CA . TYR A 1 200 ? -12.327 8.431 7.811 1.00 98.31 200 TYR A CA 1
ATOM 1599 C C . TYR A 1 200 ? -13.682 7.778 8.105 1.00 98.31 200 TYR A C 1
ATOM 1601 O O . TYR A 1 200 ? -14.658 8.501 8.281 1.00 98.31 200 TYR A O 1
ATOM 1609 N N . ILE A 1 201 ? -13.725 6.452 8.281 1.00 98.38 201 ILE A N 1
ATOM 1610 C CA . ILE A 1 201 ? -14.962 5.724 8.619 1.00 98.38 201 ILE A CA 1
ATOM 1611 C C . ILE A 1 201 ? -15.598 6.281 9.899 1.00 98.38 201 ILE A C 1
ATOM 1613 O O . ILE A 1 201 ? -16.789 6.576 9.919 1.00 98.38 201 ILE A O 1
ATOM 1617 N N . ARG A 1 202 ? -14.807 6.486 10.962 1.00 98.25 202 ARG A N 1
ATOM 1618 C CA . ARG A 1 202 ? -15.295 7.044 12.232 1.00 98.25 202 ARG A CA 1
ATOM 1619 C C . ARG A 1 202 ? -15.998 8.389 12.028 1.00 98.25 202 ARG A C 1
ATOM 1621 O O . ARG A 1 202 ? -17.071 8.604 12.586 1.00 98.25 202 ARG A O 1
ATOM 1628 N N . LYS A 1 203 ? -15.390 9.294 11.250 1.00 98.06 203 LYS A N 1
ATOM 1629 C CA . LYS A 1 203 ? -15.959 10.618 10.953 1.00 98.06 203 LYS A CA 1
ATOM 1630 C C . LYS A 1 203 ? -17.261 10.515 10.171 1.00 98.06 203 LYS A C 1
ATOM 1632 O O . LYS A 1 203 ? -18.214 11.187 10.548 1.00 98.06 203 LYS A O 1
ATOM 1637 N N . GLU A 1 204 ? -17.307 9.666 9.147 1.00 97.00 204 GLU A N 1
ATOM 1638 C CA . GLU A 1 204 ? -18.519 9.433 8.350 1.00 97.00 204 GLU A CA 1
ATOM 1639 C C . GLU A 1 204 ? -19.675 8.892 9.204 1.00 97.00 204 GLU A C 1
ATOM 1641 O O . GLU A 1 204 ? -20.833 9.221 8.965 1.00 97.00 204 GLU A O 1
ATOM 1646 N N . LEU A 1 205 ? -19.365 8.088 10.226 1.00 97.38 205 LEU A N 1
ATOM 1647 C CA . LEU A 1 205 ? -20.356 7.529 11.149 1.00 97.38 205 LEU A CA 1
ATOM 1648 C C . LEU A 1 205 ? -20.690 8.444 12.340 1.00 97.38 205 LEU A C 1
ATOM 1650 O O . LEU A 1 205 ? -21.588 8.117 13.110 1.00 97.38 205 LEU A O 1
ATOM 1654 N N . GLY A 1 206 ? -19.978 9.560 12.527 1.00 97.81 206 GLY A N 1
ATOM 1655 C CA . GLY A 1 206 ? -20.190 10.463 13.663 1.00 97.81 206 GLY A CA 1
ATOM 1656 C C . GLY A 1 206 ? -19.840 9.869 15.036 1.00 97.81 206 GLY A C 1
ATOM 1657 O O . GLY A 1 206 ? -20.349 10.351 16.041 1.00 97.81 206 GLY A O 1
ATOM 1658 N N . ILE A 1 207 ? -18.983 8.843 15.088 1.00 97.81 207 ILE A N 1
ATOM 1659 C CA . ILE A 1 207 ? -18.618 8.122 16.325 1.00 97.81 207 ILE A CA 1
ATOM 1660 C C . ILE A 1 207 ? -17.527 8.888 17.088 1.00 97.81 207 ILE A C 1
ATOM 1662 O O . ILE A 1 207 ? -16.558 9.347 16.471 1.00 97.81 207 ILE A O 1
ATOM 1666 N N . ASP A 1 208 ? -17.622 9.023 18.415 1.00 97.31 208 ASP A N 1
ATOM 1667 C CA . ASP A 1 208 ? -16.563 9.671 19.201 1.00 97.31 208 ASP A CA 1
ATOM 1668 C C . ASP A 1 208 ? -15.297 8.797 19.229 1.00 97.31 208 ASP A C 1
ATOM 1670 O O . ASP A 1 208 ? -15.349 7.571 19.251 1.00 97.31 208 ASP A O 1
ATOM 1674 N N . LYS A 1 209 ? -14.112 9.415 19.245 1.00 95.94 209 LYS A N 1
ATOM 1675 C CA . LYS A 1 209 ? -12.838 8.678 19.306 1.00 95.94 209 LYS A CA 1
ATOM 1676 C C . LYS A 1 209 ? -12.730 7.770 20.533 1.00 95.94 209 LYS A C 1
ATOM 1678 O O . LYS A 1 209 ? -12.080 6.734 20.443 1.00 95.94 209 LYS A O 1
ATOM 1683 N N . LYS A 1 210 ? -13.351 8.153 21.652 1.00 93.81 210 LYS A N 1
ATOM 1684 C CA . LYS A 1 210 ? -13.388 7.371 22.897 1.00 93.81 210 LYS A CA 1
ATOM 1685 C C . LYS A 1 210 ? -14.248 6.112 22.784 1.00 93.81 210 LYS A C 1
ATOM 1687 O O . LYS A 1 210 ? -14.088 5.209 23.594 1.00 93.81 210 LYS A O 1
ATOM 1692 N N . GLU A 1 211 ? -15.127 6.054 21.788 1.00 94.75 211 GLU A N 1
ATOM 1693 C CA . GLU A 1 211 ? -15.971 4.895 21.479 1.00 94.75 211 GLU A CA 1
ATOM 1694 C C . GLU A 1 211 ? -15.311 3.965 20.448 1.00 94.7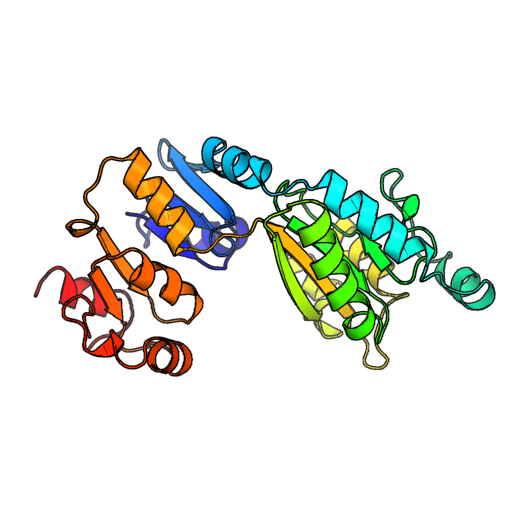5 211 GLU A C 1
ATOM 1696 O O . GLU A 1 211 ? -15.868 2.931 20.086 1.00 94.75 211 GLU A O 1
ATOM 1701 N N . VAL A 1 212 ? -14.115 4.318 19.960 1.00 96.62 212 VAL A N 1
ATOM 1702 C CA . VAL A 1 212 ? -13.356 3.490 19.026 1.00 96.62 212 VAL A CA 1
ATOM 1703 C C . VAL A 1 212 ? -12.323 2.666 19.780 1.00 96.62 212 VAL A C 1
ATOM 1705 O O . VAL A 1 212 ? -11.394 3.195 20.394 1.00 96.62 212 VAL A O 1
ATOM 1708 N N . PHE A 1 213 ? -12.461 1.352 19.642 1.00 96.38 213 PHE A N 1
ATOM 1709 C CA . PHE A 1 213 ? -11.470 0.368 20.043 1.00 96.38 213 PHE A CA 1
ATOM 1710 C C . PHE A 1 213 ? -10.829 -0.261 18.801 1.00 96.38 213 PHE A C 1
ATOM 1712 O O . PHE A 1 213 ? -11.525 -0.738 17.902 1.00 96.38 213 PHE A O 1
ATOM 1719 N N . ALA A 1 214 ? -9.500 -0.256 18.748 1.00 97.00 214 ALA A N 1
ATOM 1720 C CA . ALA A 1 214 ? -8.710 -0.935 17.729 1.00 97.00 214 ALA A CA 1
ATOM 1721 C C . ALA A 1 214 ? -7.879 -2.050 18.372 1.00 97.00 214 ALA A C 1
ATOM 1723 O O . ALA A 1 214 ? -7.360 -1.884 19.469 1.00 97.00 214 ALA A O 1
ATOM 1724 N N . ALA A 1 215 ? -7.711 -3.171 17.681 1.00 97.00 215 ALA A N 1
ATOM 1725 C CA . ALA A 1 215 ? -6.840 -4.262 18.105 1.00 97.00 215 ALA A CA 1
ATOM 1726 C C . ALA A 1 215 ? -5.789 -4.511 17.024 1.00 97.00 215 ALA A C 1
ATOM 1728 O O . ALA A 1 215 ? -6.112 -4.471 15.835 1.00 97.00 215 ALA A O 1
ATOM 1729 N N . GLY A 1 216 ? -4.546 -4.750 17.433 1.00 96.62 216 GLY A N 1
ATOM 1730 C CA . GLY A 1 216 ? -3.448 -4.971 16.500 1.00 96.62 216 GLY A CA 1
ATOM 1731 C C . GLY A 1 216 ? -2.293 -5.743 17.113 1.00 96.62 216 GLY A C 1
ATOM 1732 O O . GLY A 1 216 ? -2.103 -5.766 18.332 1.00 96.62 216 GLY A O 1
ATOM 1733 N N . ASP A 1 217 ? -1.525 -6.380 16.241 1.00 97.12 217 ASP A N 1
ATOM 1734 C CA . ASP A 1 217 ? -0.406 -7.243 16.603 1.00 97.12 217 ASP A CA 1
ATOM 1735 C C . ASP A 1 217 ? 0.867 -6.933 15.805 1.00 97.12 217 ASP A C 1
ATOM 1737 O O . ASP A 1 217 ? 1.940 -7.393 16.185 1.00 97.12 217 ASP A O 1
ATOM 1741 N N . ALA A 1 218 ? 0.799 -6.106 14.759 1.00 96.81 218 ALA A N 1
ATOM 1742 C CA . ALA A 1 218 ? 1.952 -5.777 13.928 1.00 96.81 218 ALA A CA 1
ATOM 1743 C C . ALA A 1 218 ? 2.156 -4.266 13.735 1.00 96.81 218 ALA A C 1
ATOM 1745 O O . ALA A 1 218 ? 1.314 -3.421 14.034 1.00 96.81 218 ALA A O 1
ATOM 1746 N N . GLU A 1 219 ? 3.315 -3.905 13.197 1.00 95.81 219 GLU A N 1
ATOM 1747 C CA . GLU A 1 219 ? 3.786 -2.530 13.039 1.00 95.81 219 GLU A CA 1
ATOM 1748 C C . GLU A 1 219 ? 2.838 -1.658 12.203 1.00 95.81 219 GLU A C 1
ATOM 1750 O O . GLU A 1 219 ? 2.726 -0.457 12.446 1.00 95.81 219 GLU A O 1
ATOM 1755 N N . ASN A 1 220 ? 2.111 -2.244 11.246 1.00 93.62 220 ASN A N 1
ATOM 1756 C CA . ASN A 1 220 ? 1.131 -1.507 10.445 1.00 93.62 220 ASN A CA 1
ATOM 1757 C C . ASN A 1 220 ? -0.130 -1.102 11.237 1.00 93.62 220 ASN A C 1
ATOM 1759 O O . ASN A 1 220 ? -0.877 -0.233 10.777 1.00 93.62 220 ASN A O 1
ATOM 1763 N N . ASP A 1 221 ? -0.348 -1.656 12.433 1.00 96.94 221 ASP A N 1
ATOM 1764 C CA . ASP A 1 221 ? -1.452 -1.283 13.323 1.00 96.94 221 ASP A CA 1
ATOM 1765 C C . ASP A 1 221 ? -1.133 -0.075 14.208 1.00 96.94 221 ASP A C 1
ATOM 1767 O O . ASP A 1 221 ? -2.061 0.566 14.707 1.00 96.94 221 ASP A O 1
ATOM 1771 N N . LEU A 1 222 ? 0.149 0.300 14.325 1.00 96.12 222 LEU A N 1
ATOM 1772 C CA . LEU A 1 222 ? 0.619 1.461 15.093 1.00 96.12 222 LEU A CA 1
ATOM 1773 C C . LEU A 1 222 ? -0.120 2.752 14.712 1.00 96.12 222 LEU A C 1
ATOM 1775 O O . LEU A 1 222 ? -0.367 3.619 15.544 1.00 96.12 222 LEU A O 1
ATOM 1779 N N . SER A 1 223 ? -0.521 2.882 13.447 1.00 96.31 223 SER A N 1
ATOM 1780 C CA . SER A 1 223 ? -1.255 4.052 12.957 1.00 96.31 223 SER A CA 1
ATOM 1781 C C . SER A 1 223 ? -2.560 4.340 13.719 1.00 96.31 223 SER A C 1
ATOM 1783 O O . SER A 1 223 ? -2.970 5.502 13.785 1.00 96.31 223 SER A O 1
ATOM 1785 N N . HIS A 1 224 ? -3.189 3.337 14.344 1.00 96.75 224 HIS A N 1
ATOM 1786 C CA . HIS A 1 224 ? -4.392 3.524 15.163 1.00 96.75 224 HIS A CA 1
ATOM 1787 C C . HIS A 1 224 ? -4.096 4.220 16.499 1.00 96.75 224 HIS A C 1
ATOM 1789 O O . HIS A 1 224 ? -4.901 5.039 16.947 1.00 96.75 224 HIS A O 1
ATOM 1795 N N . THR A 1 225 ? -2.929 3.983 17.112 1.00 94.81 225 THR A N 1
ATOM 1796 C CA . THR A 1 225 ? -2.587 4.596 18.411 1.00 94.81 225 THR A CA 1
ATOM 1797 C C . THR A 1 225 ? -2.425 6.108 18.299 1.00 94.81 225 THR A C 1
ATOM 1799 O O . THR A 1 225 ? -2.744 6.850 19.224 1.00 94.81 225 THR A O 1
ATOM 1802 N N . ASN A 1 226 ? -2.019 6.592 17.123 1.00 92.31 226 ASN A N 1
ATOM 1803 C CA . ASN A 1 226 ? -1.866 8.018 16.837 1.00 92.31 226 ASN A CA 1
ATOM 1804 C C . ASN A 1 226 ? -3.204 8.745 16.609 1.00 92.31 226 ASN A C 1
ATOM 1806 O O . ASN A 1 226 ? -3.220 9.971 16.487 1.00 92.31 226 ASN A O 1
ATOM 1810 N N . LYS A 1 227 ? -4.337 8.028 16.529 1.00 94.75 227 LYS A N 1
ATOM 1811 C CA . LYS A 1 227 ? -5.663 8.647 16.341 1.00 94.75 227 LYS A CA 1
ATOM 1812 C C . LYS A 1 227 ? -6.351 9.016 17.655 1.00 94.75 227 LYS A C 1
ATOM 1814 O O . LYS A 1 227 ? -7.298 9.809 17.622 1.00 94.75 227 LYS A O 1
ATOM 1819 N N . GLY A 1 228 ? -5.832 8.529 18.785 1.00 92.56 228 GLY A N 1
ATOM 1820 C CA . GLY A 1 228 ? -6.415 8.710 20.116 1.00 92.56 228 GLY A CA 1
ATOM 1821 C C . GLY A 1 228 ? -7.480 7.669 20.467 1.00 92.56 228 GLY A C 1
ATOM 1822 O O . GLY A 1 228 ? -8.304 7.936 21.334 1.00 92.56 228 GLY A O 1
ATOM 1823 N N . TYR A 1 229 ? -7.483 6.528 19.775 1.00 95.44 229 TYR A N 1
ATOM 1824 C CA . TYR A 1 229 ? -8.364 5.397 20.067 1.00 95.44 229 TYR A CA 1
ATOM 1825 C C . TYR A 1 229 ? -7.885 4.624 21.293 1.00 95.44 229 TYR A C 1
ATOM 1827 O O . TYR A 1 229 ? -6.707 4.690 21.660 1.00 95.44 229 TYR A O 1
ATOM 1835 N N . LEU A 1 230 ? -8.792 3.842 21.876 1.00 95.88 230 LEU A N 1
ATOM 1836 C CA . LEU A 1 230 ? -8.408 2.727 22.731 1.00 95.88 230 LEU A CA 1
ATOM 1837 C C . LEU A 1 230 ? -7.742 1.660 21.853 1.00 95.88 230 LEU A C 1
ATOM 1839 O O . LEU A 1 230 ? -8.216 1.386 20.747 1.00 95.88 230 LEU A O 1
ATOM 1843 N N . PHE A 1 231 ? -6.640 1.075 22.318 1.00 97.25 231 PHE A N 1
ATOM 1844 C CA . PHE A 1 231 ? -5.877 0.110 21.533 1.00 97.25 231 PHE A CA 1
ATOM 1845 C C . PHE A 1 231 ? -5.538 -1.142 22.338 1.00 97.25 231 PHE A C 1
ATOM 1847 O O . PHE A 1 231 ? -4.850 -1.064 23.351 1.00 97.25 231 PHE A O 1
ATOM 1854 N N . GLY A 1 232 ? -5.983 -2.303 21.871 1.00 97.56 232 GLY A N 1
ATOM 1855 C CA . GLY A 1 232 ? -5.544 -3.599 22.372 1.00 97.56 232 GLY A CA 1
ATOM 1856 C C . GLY A 1 232 ? -4.254 -4.030 21.685 1.00 97.56 232 GLY A C 1
ATOM 1857 O O . GLY A 1 232 ? -4.269 -4.370 20.501 1.00 97.56 232 GLY A O 1
ATOM 1858 N N . LEU A 1 233 ? -3.151 -4.048 22.432 1.00 97.62 233 LEU A N 1
ATOM 1859 C CA . LEU A 1 233 ? -1.885 -4.628 21.998 1.00 97.62 233 LEU A CA 1
ATOM 1860 C C . LEU A 1 233 ? -1.929 -6.136 22.254 1.00 97.62 233 LEU A C 1
ATOM 1862 O O . LEU A 1 233 ? -1.683 -6.578 23.372 1.00 97.62 233 LEU A O 1
ATOM 1866 N N . MET A 1 234 ? -2.277 -6.921 21.235 1.00 97.62 234 MET A N 1
ATOM 1867 C CA . MET A 1 234 ? -2.540 -8.356 21.402 1.00 97.62 234 MET A CA 1
ATOM 1868 C C . MET A 1 234 ? -1.339 -9.104 22.002 1.00 97.62 234 MET A C 1
ATOM 1870 O O . MET A 1 234 ? -0.190 -8.758 21.730 1.00 97.62 234 MET A O 1
ATOM 1874 N N . ALA A 1 235 ? -1.577 -10.174 22.770 1.00 97.38 235 ALA A N 1
ATOM 1875 C CA . ALA A 1 235 ? -0.494 -10.916 23.431 1.00 97.38 235 ALA A CA 1
ATOM 1876 C C . ALA A 1 235 ? 0.556 -11.471 22.445 1.00 97.38 235 ALA A C 1
ATOM 1878 O O . ALA A 1 235 ? 1.739 -11.575 22.773 1.00 97.38 235 ALA A O 1
ATOM 1879 N N . ASN A 1 236 ? 0.135 -11.791 21.216 1.00 97.00 236 ASN A N 1
ATOM 1880 C CA . ASN A 1 236 ? 1.002 -12.230 20.120 1.00 97.00 236 ASN A CA 1
ATOM 1881 C C . ASN A 1 236 ? 1.630 -11.076 19.315 1.00 97.00 236 ASN A C 1
ATOM 1883 O O . ASN A 1 236 ? 2.154 -11.328 18.230 1.00 97.00 236 ASN A O 1
ATOM 1887 N N . ALA A 1 237 ? 1.578 -9.835 19.807 1.00 97.56 237 ALA A N 1
ATOM 1888 C CA . ALA A 1 237 ? 2.138 -8.687 19.110 1.00 97.56 237 ALA A CA 1
ATOM 1889 C C . ALA A 1 237 ? 3.645 -8.827 18.867 1.00 97.56 237 ALA A C 1
ATOM 1891 O O . ALA A 1 237 ? 4.399 -9.285 19.734 1.00 97.56 237 ALA A O 1
ATOM 1892 N N . THR A 1 238 ? 4.088 -8.371 17.696 1.00 97.75 238 THR A N 1
ATOM 1893 C CA . THR A 1 238 ? 5.492 -8.386 17.298 1.00 97.75 238 THR A CA 1
ATOM 1894 C C . THR A 1 238 ? 6.332 -7.508 18.225 1.00 97.75 238 THR A C 1
ATOM 1896 O O . THR A 1 238 ? 5.904 -6.455 18.709 1.00 97.75 238 THR A O 1
ATOM 1899 N N . GLU A 1 239 ? 7.590 -7.903 18.434 1.00 97.38 239 GLU A N 1
ATOM 1900 C CA . GLU A 1 239 ? 8.556 -7.061 19.152 1.00 97.38 239 GLU A CA 1
ATOM 1901 C C . GLU A 1 239 ? 8.781 -5.720 18.439 1.00 97.38 239 GLU A C 1
ATOM 1903 O O . GLU A 1 239 ? 9.031 -4.702 19.086 1.00 97.38 239 GLU A O 1
ATOM 1908 N N . GLY A 1 240 ? 8.634 -5.689 17.110 1.00 97.50 240 GLY A N 1
ATOM 1909 C CA . GLY A 1 240 ? 8.694 -4.463 16.322 1.00 97.50 240 GLY A CA 1
ATOM 1910 C C . GLY A 1 240 ? 7.584 -3.474 16.678 1.00 97.50 240 GLY A C 1
ATOM 1911 O O . GLY A 1 240 ? 7.876 -2.292 16.888 1.00 97.50 240 GLY A O 1
ATOM 1912 N N . LEU A 1 241 ? 6.336 -3.933 16.840 1.00 97.00 241 LEU A N 1
ATOM 1913 C CA . LEU A 1 241 ? 5.233 -3.082 17.295 1.00 97.00 241 LEU A CA 1
ATOM 1914 C C . LEU A 1 241 ? 5.473 -2.577 18.724 1.00 97.00 241 LEU A C 1
ATOM 1916 O O . LEU A 1 241 ? 5.399 -1.370 18.964 1.00 97.00 241 LEU A O 1
ATOM 1920 N N . LYS A 1 242 ? 5.838 -3.468 19.656 1.00 96.75 242 LYS A N 1
ATOM 1921 C CA . LYS A 1 242 ? 6.138 -3.103 21.056 1.00 96.75 242 LYS A CA 1
ATOM 1922 C C . LYS A 1 242 ? 7.236 -2.042 21.138 1.00 96.75 242 LYS A C 1
ATOM 1924 O O . LYS A 1 242 ? 7.081 -1.028 21.819 1.00 96.75 242 LYS A O 1
ATOM 1929 N N . LYS A 1 243 ? 8.324 -2.230 20.385 1.00 97.06 243 LYS A N 1
ATOM 1930 C CA . LYS A 1 243 ? 9.427 -1.265 20.295 1.00 97.06 243 LYS A CA 1
ATOM 1931 C C . LYS A 1 243 ? 8.978 0.068 19.695 1.00 97.06 243 LYS A C 1
ATOM 1933 O O . LYS A 1 243 ? 9.420 1.113 20.169 1.00 97.06 243 LYS A O 1
ATOM 1938 N N . SER A 1 244 ? 8.110 0.039 18.685 1.00 96.69 244 SER A N 1
ATOM 1939 C CA . SER A 1 244 ? 7.610 1.247 18.012 1.00 96.69 244 SER A CA 1
ATOM 1940 C C . SER A 1 244 ? 6.670 2.069 18.897 1.00 96.69 244 SER A C 1
ATOM 1942 O O . SER A 1 244 ? 6.666 3.294 18.807 1.00 96.69 244 SER A O 1
ATOM 1944 N N . LEU A 1 245 ? 5.926 1.421 19.799 1.00 95.75 245 LEU A N 1
ATOM 1945 C CA . LEU A 1 245 ? 5.140 2.104 20.831 1.00 95.75 245 LEU A CA 1
ATOM 1946 C C . LEU A 1 245 ? 6.035 2.806 21.863 1.00 95.75 245 LEU A C 1
ATOM 1948 O O . LEU A 1 245 ? 5.684 3.875 22.369 1.00 95.75 245 LEU A O 1
ATOM 1952 N N . GLY A 1 246 ? 7.202 2.238 22.178 1.00 95.12 246 GLY A N 1
ATOM 1953 C CA . GLY A 1 246 ? 8.139 2.822 23.134 1.00 95.12 246 GLY A CA 1
ATOM 1954 C C . GLY A 1 246 ? 7.455 3.109 24.473 1.00 95.12 246 GLY A C 1
ATOM 1955 O O . GLY A 1 246 ? 6.860 2.223 25.072 1.00 95.12 246 GLY A O 1
ATOM 1956 N N . LYS A 1 247 ? 7.484 4.365 24.939 1.00 94.25 247 LYS A N 1
ATOM 1957 C CA . LYS A 1 247 ? 6.824 4.759 26.200 1.00 94.25 247 LYS A CA 1
ATOM 1958 C C . LYS A 1 247 ? 5.293 4.729 26.134 1.00 94.25 247 LYS A C 1
ATOM 1960 O O . LYS A 1 247 ? 4.661 4.615 27.182 1.00 94.25 247 LYS A O 1
ATOM 1965 N N . LEU A 1 248 ? 4.696 4.822 24.939 1.00 93.62 248 LEU A N 1
ATOM 1966 C CA . LEU A 1 248 ? 3.237 4.789 24.776 1.00 93.62 248 LEU A CA 1
ATOM 1967 C C . LEU A 1 248 ? 2.642 3.448 25.190 1.00 93.62 248 LEU A C 1
ATOM 1969 O O . LEU A 1 248 ? 1.460 3.404 25.504 1.00 93.62 248 LEU A O 1
ATOM 1973 N N . ILE A 1 249 ? 3.448 2.384 25.254 1.00 95.38 249 ILE A N 1
ATOM 1974 C CA . ILE A 1 249 ? 3.004 1.065 25.705 1.00 95.38 249 ILE A CA 1
ATOM 1975 C C . ILE A 1 249 ? 2.392 1.098 27.119 1.00 95.38 249 ILE A C 1
ATOM 1977 O O . ILE A 1 249 ? 1.535 0.282 27.430 1.00 95.38 249 ILE A O 1
ATOM 1981 N N . HIS A 1 250 ? 2.783 2.067 27.954 1.00 95.38 250 HIS A N 1
ATOM 1982 C CA . HIS A 1 250 ? 2.258 2.265 29.311 1.00 95.38 250 HIS A CA 1
ATOM 1983 C C . HIS A 1 250 ? 1.136 3.313 29.389 1.00 95.38 250 HIS A C 1
ATOM 1985 O O . HIS A 1 250 ? 0.742 3.716 30.482 1.00 95.38 250 HIS A O 1
ATOM 1991 N N . SER A 1 251 ? 0.656 3.813 28.248 1.00 95.44 251 SER A N 1
ATOM 1992 C CA . SER A 1 251 ? -0.464 4.752 28.209 1.00 95.4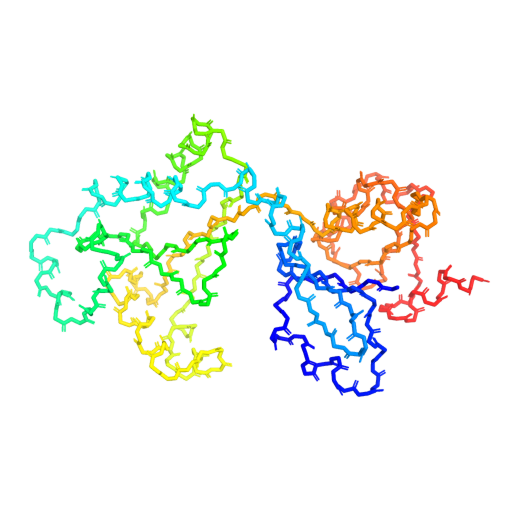4 251 SER A CA 1
ATOM 1993 C C . SER A 1 251 ? -1.747 4.064 28.688 1.00 95.44 251 SER A C 1
ATOM 1995 O O . SER A 1 251 ? -1.980 2.915 28.315 1.00 95.44 251 SER A O 1
ATOM 1997 N N . PRO A 1 252 ? -2.626 4.762 29.431 1.00 94.06 252 PRO A N 1
ATOM 1998 C CA . PRO A 1 252 ? -3.910 4.207 29.868 1.00 94.06 252 PRO A CA 1
ATOM 1999 C C . PRO A 1 252 ? -4.848 3.835 28.708 1.00 94.06 252 PRO A C 1
ATOM 2001 O O . PRO A 1 252 ? -5.821 3.122 28.918 1.00 94.06 252 PRO A O 1
ATOM 2004 N N . ASN A 1 253 ? -4.563 4.299 27.486 1.00 94.62 253 ASN A N 1
ATOM 2005 C CA . ASN A 1 253 ? -5.329 3.938 26.293 1.00 94.62 253 ASN A CA 1
ATOM 2006 C C . ASN A 1 253 ? -4.824 2.648 25.617 1.00 94.62 253 ASN A C 1
ATOM 2008 O O . ASN A 1 253 ? -5.394 2.255 24.600 1.00 94.62 253 ASN A O 1
ATOM 2012 N N . ILE A 1 254 ? -3.755 2.020 26.127 1.00 96.81 254 ILE A N 1
ATOM 2013 C CA . ILE A 1 254 ? -3.220 0.754 25.609 1.00 96.81 254 ILE A CA 1
ATOM 2014 C C . ILE A 1 254 ? -3.562 -0.380 26.578 1.00 96.81 254 ILE A C 1
ATOM 2016 O O . ILE A 1 254 ? -3.097 -0.402 27.716 1.00 96.81 254 ILE A O 1
ATOM 2020 N N . PHE A 1 255 ? -4.341 -1.343 26.097 1.00 97.06 255 PHE A N 1
ATOM 2021 C CA . PHE A 1 255 ? -4.729 -2.546 26.823 1.00 97.06 255 PHE A CA 1
ATOM 2022 C C . PHE A 1 255 ? -3.802 -3.704 26.457 1.00 97.06 255 PHE A C 1
ATOM 2024 O O . PHE A 1 255 ? -3.430 -3.864 25.293 1.00 97.06 255 PHE A O 1
ATOM 2031 N N . HIS A 1 256 ? -3.460 -4.517 27.456 1.00 97.19 256 HIS A N 1
ATOM 2032 C CA . HIS A 1 256 ? -2.524 -5.641 27.350 1.00 97.19 256 HIS A CA 1
ATOM 2033 C C . HIS A 1 256 ? -3.245 -6.942 27.70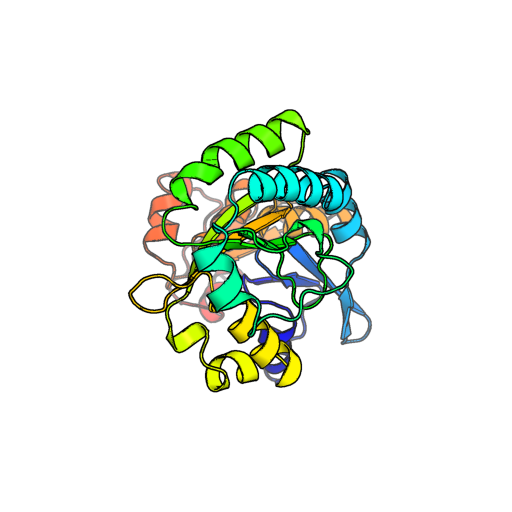9 1.00 97.19 256 HIS A C 1
ATOM 2035 O O . HIS A 1 256 ? -3.110 -7.405 28.842 1.00 97.19 256 HIS A O 1
ATOM 2041 N N . PRO A 1 257 ? -4.055 -7.507 26.800 1.00 97.06 257 PRO A N 1
ATOM 2042 C CA . PRO A 1 257 ? -4.700 -8.784 27.050 1.00 97.06 257 PRO A CA 1
ATOM 2043 C C . PRO A 1 257 ? -3.647 -9.877 27.237 1.00 97.06 257 PRO A C 1
ATOM 2045 O O . PRO A 1 257 ? -2.596 -9.878 26.587 1.00 97.06 257 PRO A O 1
ATOM 2048 N N . SER A 1 258 ? -3.943 -10.828 28.114 1.00 96.19 258 SER A N 1
ATOM 2049 C CA . SER A 1 258 ? -3.107 -12.004 28.350 1.00 96.19 258 SER A CA 1
ATOM 2050 C C . SER A 1 258 ? -3.209 -13.034 27.221 1.00 96.19 258 SER A C 1
ATOM 2052 O O . SER A 1 258 ? -2.281 -13.825 27.024 1.00 96.19 258 SER A O 1
ATOM 2054 N N . LYS A 1 259 ? -4.307 -13.018 26.452 1.00 96.81 259 LYS A N 1
ATOM 2055 C CA . LYS A 1 259 ? -4.557 -13.946 25.341 1.00 96.81 259 LYS A CA 1
ATOM 2056 C C . LYS A 1 259 ? -4.300 -13.323 23.959 1.00 96.81 259 LYS A C 1
ATOM 2058 O O . LYS A 1 259 ? -4.448 -12.113 23.776 1.00 96.81 259 LYS A O 1
ATOM 2063 N N . PRO A 1 260 ? -3.898 -14.128 22.957 1.00 96.12 260 PRO A N 1
ATOM 2064 C CA . PRO A 1 260 ? -3.707 -13.655 21.590 1.00 96.12 260 PRO A CA 1
ATOM 2065 C C . PRO A 1 260 ? -5.024 -13.614 20.800 1.00 96.12 260 PRO A C 1
ATOM 2067 O O . PRO A 1 260 ? -6.006 -14.267 21.156 1.00 96.12 260 PRO A O 1
ATOM 2070 N N . GLY A 1 261 ? -5.017 -12.902 19.671 1.00 91.69 261 GLY A N 1
ATOM 2071 C CA . GLY A 1 261 ? -6.108 -12.932 18.693 1.00 91.69 261 GLY A CA 1
ATOM 2072 C C . GLY A 1 261 ? -7.482 -12.557 19.264 1.00 91.69 261 GLY A C 1
ATOM 2073 O O . GLY A 1 261 ? -7.608 -11.624 20.052 1.00 91.69 261 GLY A O 1
ATOM 2074 N N . VAL A 1 262 ? -8.524 -13.281 18.840 1.00 90.94 262 VAL A N 1
ATOM 2075 C CA . VAL A 1 262 ? -9.919 -12.976 19.207 1.00 90.94 262 VAL A CA 1
ATOM 2076 C C . VAL A 1 262 ? -10.168 -13.102 20.710 1.00 90.94 262 VAL A C 1
ATOM 2078 O O . VAL A 1 262 ? -10.890 -12.283 21.266 1.00 90.94 262 VAL A O 1
ATOM 2081 N N . ASP A 1 263 ? -9.520 -14.056 21.381 1.00 94.50 263 ASP A N 1
ATOM 2082 C CA . ASP A 1 263 ? -9.666 -14.238 22.827 1.00 94.50 263 ASP A CA 1
ATOM 2083 C C . ASP A 1 263 ? -9.143 -13.024 23.605 1.00 94.50 263 ASP A C 1
ATOM 2085 O O . ASP A 1 263 ? -9.725 -12.641 24.617 1.00 94.50 263 ASP A O 1
ATOM 2089 N N . GLY A 1 264 ? -8.073 -12.392 23.112 1.00 95.38 264 GLY A N 1
ATOM 2090 C CA . GLY A 1 264 ? -7.555 -11.148 23.680 1.00 95.38 264 GLY A CA 1
ATOM 2091 C C . GLY A 1 264 ? -8.468 -9.948 23.428 1.00 95.38 264 GLY A C 1
ATOM 2092 O O . GLY A 1 264 ? -8.552 -9.053 24.261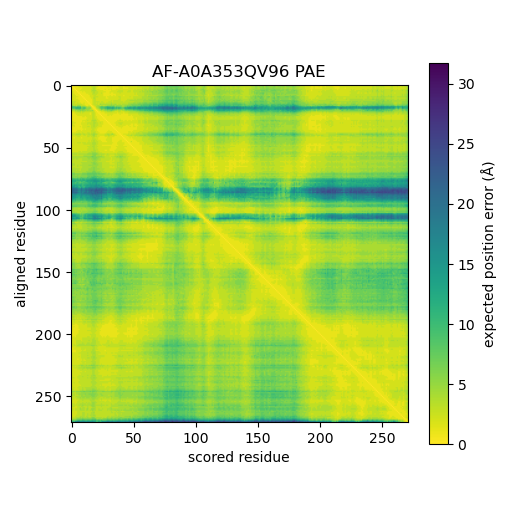 1.00 95.38 264 GLY A O 1
ATOM 2093 N N . ILE A 1 265 ? -9.191 -9.928 22.304 1.00 93.81 265 ILE A N 1
ATOM 2094 C CA . ILE A 1 265 ? -10.215 -8.906 22.042 1.00 93.81 265 ILE A CA 1
ATOM 2095 C C . ILE A 1 265 ? -11.384 -9.067 23.023 1.00 93.81 265 ILE A C 1
ATOM 2097 O O . ILE A 1 265 ? -11.821 -8.074 23.604 1.00 93.81 265 ILE A O 1
ATOM 2101 N N . TYR A 1 266 ? -11.853 -10.299 23.246 1.00 93.75 266 TYR A N 1
ATOM 2102 C CA . TYR A 1 266 ? -12.905 -10.586 24.227 1.00 93.75 266 TYR A CA 1
ATOM 2103 C C . TYR A 1 266 ? -12.500 -10.179 25.646 1.00 93.75 266 TYR A C 1
ATOM 2105 O O . TYR A 1 266 ? -13.281 -9.516 26.314 1.00 93.75 266 TYR A O 1
ATOM 2113 N N . GLU A 1 267 ? -11.269 -10.485 26.067 1.00 94.38 267 GLU A N 1
ATOM 2114 C CA . GLU A 1 267 ? -10.727 -10.096 27.382 1.00 94.38 267 GLU A CA 1
ATOM 2115 C C . GLU A 1 267 ? -10.773 -8.578 27.636 1.00 94.38 267 GLU A C 1
ATOM 2117 O O . GLU A 1 267 ? -10.872 -8.146 28.778 1.00 94.38 267 GLU A O 1
ATOM 2122 N N . ILE A 1 268 ? -10.709 -7.754 26.585 1.00 91.56 268 ILE A N 1
ATOM 2123 C CA . ILE A 1 268 ? -10.756 -6.291 26.719 1.00 91.56 268 ILE A CA 1
ATOM 2124 C C . ILE A 1 268 ? -12.193 -5.762 26.730 1.00 91.56 268 ILE A C 1
ATOM 2126 O O . ILE A 1 268 ? -12.486 -4.797 27.435 1.00 91.56 268 ILE A O 1
ATOM 2130 N N . ILE A 1 269 ? -13.073 -6.339 25.906 1.00 88.06 269 ILE A N 1
ATOM 2131 C CA . ILE A 1 269 ? -14.458 -5.867 25.745 1.00 88.06 269 ILE A CA 1
ATOM 2132 C C . ILE A 1 269 ? -15.350 -6.368 26.890 1.00 88.06 269 ILE A C 1
ATOM 2134 O O . ILE A 1 269 ? -16.274 -5.663 27.294 1.00 88.06 269 ILE A O 1
ATOM 2138 N N . GLU A 1 270 ? -15.050 -7.548 27.434 1.00 84.62 270 GLU A N 1
ATOM 2139 C CA . GLU A 1 270 ? -15.726 -8.164 28.580 1.00 84.62 270 GLU A CA 1
ATOM 2140 C C . GLU A 1 270 ? -14.728 -8.385 29.738 1.00 84.62 270 GLU A C 1
ATOM 2142 O O . GLU A 1 270 ? -14.340 -9.527 29.997 1.00 84.62 270 GLU A O 1
ATOM 2147 N N . PRO A 1 271 ? -14.261 -7.304 30.395 1.00 62.03 271 PRO A N 1
ATOM 2148 C CA . PRO A 1 271 ? -13.240 -7.375 31.443 1.00 62.03 271 PRO A CA 1
ATOM 2149 C C . PRO A 1 271 ? -13.727 -8.000 32.759 1.00 62.03 271 PRO A C 1
ATOM 2151 O O . PRO A 1 271 ? -14.931 -7.875 33.092 1.00 62.03 271 PRO A O 1
#